Protein AF-A0A8S3AP13-F1 (afdb_monomer_lite)

Secondary structure (DSSP, 8-state):
--EEEEEEE---SSS---EEEEEEETTPPPPTT--S---TTTTTTS---------PPPP----S----THHHHHHHHHHHH-TTHHHHHHHHHHHHHHT-TTTS---EEEEETTEEEEEEEEHHHHHHHHHHHHT---HHHHHHHHHHHHHTTSEEESS-SS----SSS-EEEEPPGGGSTTT-SS--HHHHHHHHHHHHHT--GGGPPPHHHHHHHHHHHHHTGGGHHHHHHHHHHT-

Organism: NCBI:txid392030

InterPro domains:
  IPR000591 DEP domain [PF00610] (104-174)
  IPR000591 DEP domain [PS50186] (101-176)
  IPR000591 DEP domain [SM00049] (101-176)
  IPR036388 Winged helix-like DNA-binding domain superfamily [G3DSA:1.10.10.10] (75-181)
  IPR036390 Winged helix DNA-binding domain superfamily [SSF46785] (84-183)
  IPR040759 Regulator of G-protein signalling, DHEX domain [PF18148] (177-239)
  IPR047016 Regulator of G protein signaling 6/7/9/11 [PTHR45746] (80-238)
  IPR047017 Regulator of G-protein signalling 6/7/9/11, DHEX domain superfamily [G3DSA:1.10.1240.60] (182-239)

pLDDT: mean 70.78, std 27.45, range [23.52, 98.44]

Sequence (239 aa):
MAARVRASFTDDDSISDQLNIGMVRINAPPTASTITHNDPDEQATLNESVGTIGGNIPARNDFLTTNDNSGLIEGINREYEIPNLYTYRRIESLLERMQDENSGLPIKSVKSFMSKIPSVFTGGDLIQWVLKTLDVDDTAEALHLVNLMSSYGYILPIEDHVLTVKNDGTFYRFQTPYFWPSNHAEADNIDYAVYLCKRTMQNKTRLELADYEAENLARLQKLFARKWEFIYMQAEAQI

Foldseek 3Di:
DAKDWDWDWDPDVDPDTDTDIDIDDPDDDPDPPPPDDDDPPPPPPPPPDDDDDDDDDDDDPDDDDDPDCVVVVVVVVLCVVDVCLVVLVVLVVVVVQLPDPPLHFPFAWDDDPPDIRHGKGALQSQLVSQCVVVVNPDSVVSQVVQLVCQSQVQKAFPPDPRSHGDNDRTIIHGDDPCPHCNNDVDDDLLNLLLQLLLLVVVPDPVSDDDPVSVVSNVVSCVVCVVCVVVSNVSSVVVD

Radius of gyration: 22.0 Å; chains: 1; bounding box: 59×52×56 Å

Structure (mmCIF, N/CA/C/O backbone):
data_AF-A0A8S3AP13-F1
#
_entry.id   AF-A0A8S3AP13-F1
#
loop_
_atom_site.group_PDB
_atom_site.id
_atom_site.type_symbol
_atom_site.label_atom_id
_atom_site.label_alt_id
_atom_site.label_comp_id
_atom_site.label_asym_id
_atom_site.label_entity_id
_atom_site.label_seq_id
_atom_site.pdbx_PDB_ins_code
_atom_site.Cartn_x
_atom_site.Cartn_y
_atom_site.Cartn_z
_atom_site.occupancy
_atom_site.B_iso_or_equiv
_atom_site.auth_seq_id
_atom_site.auth_comp_id
_atom_site.auth_asym_id
_atom_site.auth_atom_id
_atom_site.pdbx_PDB_model_num
ATOM 1 N N . MET A 1 1 ? 2.444 -6.965 -8.005 1.00 33.19 1 MET A N 1
ATOM 2 C CA . MET A 1 1 ? 1.482 -7.481 -9.005 1.00 33.19 1 MET A CA 1
ATOM 3 C C . MET A 1 1 ? 0.420 -6.417 -9.200 1.00 33.19 1 MET A C 1
ATOM 5 O O . MET A 1 1 ? -0.199 -6.038 -8.218 1.00 33.19 1 MET A O 1
ATOM 9 N N . ALA A 1 2 ? 0.278 -5.867 -10.402 1.00 26.80 2 ALA A N 1
ATOM 10 C CA . ALA A 1 2 ? -0.760 -4.878 -10.661 1.00 26.80 2 ALA A CA 1
ATOM 11 C C . ALA A 1 2 ? -2.063 -5.620 -11.021 1.00 26.80 2 ALA A C 1
ATOM 13 O O . ALA A 1 2 ? -2.025 -6.697 -11.618 1.00 26.80 2 ALA A O 1
ATOM 14 N N . ALA A 1 3 ? -3.213 -5.085 -10.629 1.00 27.77 3 ALA A N 1
ATOM 15 C CA . ALA A 1 3 ? -4.524 -5.553 -11.060 1.00 27.77 3 ALA A CA 1
ATOM 16 C C . ALA A 1 3 ? -5.324 -4.343 -11.544 1.00 27.77 3 ALA A C 1
ATOM 18 O O . ALA A 1 3 ? -5.189 -3.258 -10.980 1.00 27.77 3 ALA A O 1
ATOM 19 N N . ARG A 1 4 ? -6.140 -4.513 -12.590 1.00 34.12 4 ARG A N 1
ATOM 20 C CA . ARG A 1 4 ? -7.060 -3.466 -13.049 1.00 34.12 4 ARG A CA 1
ATOM 21 C C . ARG A 1 4 ? -8.484 -3.895 -12.732 1.00 34.12 4 ARG A C 1
ATOM 23 O O . ARG A 1 4 ? -8.883 -5.021 -13.032 1.00 34.12 4 ARG A O 1
ATOM 30 N N . VAL A 1 5 ? -9.251 -2.984 -12.148 1.00 31.47 5 VAL A N 1
ATOM 31 C CA . VAL A 1 5 ? -10.687 -3.169 -11.939 1.00 31.47 5 VAL A CA 1
ATOM 32 C C . VAL A 1 5 ? -11.429 -2.745 -13.200 1.00 31.47 5 VAL A C 1
ATOM 34 O O . VAL A 1 5 ? -11.190 -1.657 -13.733 1.00 31.47 5 VAL A O 1
ATOM 37 N N . ARG A 1 6 ? -12.301 -3.626 -13.700 1.00 30.11 6 ARG A N 1
ATOM 38 C CA . ARG A 1 6 ? -13.220 -3.339 -14.803 1.00 30.11 6 ARG A CA 1
ATOM 39 C C . ARG A 1 6 ? -14.641 -3.401 -14.254 1.00 30.11 6 ARG A C 1
ATOM 41 O O . ARG A 1 6 ? -15.086 -4.461 -13.825 1.00 30.11 6 ARG A O 1
ATOM 48 N N . ALA A 1 7 ? -15.330 -2.268 -14.273 1.00 30.67 7 ALA A N 1
ATOM 49 C CA . ALA A 1 7 ? -16.771 -2.227 -14.076 1.00 30.67 7 ALA A CA 1
ATOM 50 C C . ALA A 1 7 ? -17.458 -2.495 -15.420 1.00 30.67 7 ALA A C 1
ATOM 52 O O . ALA A 1 7 ? -17.040 -1.958 -16.451 1.00 30.67 7 ALA A O 1
ATOM 53 N N . SER A 1 8 ? -18.482 -3.341 -15.419 1.00 32.91 8 SER A N 1
ATOM 54 C CA . SER A 1 8 ? -19.366 -3.538 -16.569 1.00 32.91 8 SER A CA 1
ATOM 55 C C . SER A 1 8 ? -20.814 -3.542 -16.110 1.00 32.91 8 SER A C 1
ATOM 57 O O . SER A 1 8 ? -21.129 -4.148 -15.086 1.00 32.91 8 SER A O 1
ATOM 59 N N . PHE A 1 9 ? -21.670 -2.902 -16.897 1.00 35.44 9 PHE A N 1
ATOM 60 C CA . PHE A 1 9 ? -23.116 -2.913 -16.727 1.00 35.44 9 PHE A CA 1
ATOM 61 C C . PHE A 1 9 ? -23.697 -3.976 -17.660 1.00 35.44 9 PHE A C 1
ATOM 63 O O . PHE A 1 9 ? -23.251 -4.105 -18.803 1.00 35.44 9 PHE A O 1
ATOM 70 N N . THR A 1 10 ? -24.626 -4.782 -17.158 1.00 37.53 10 THR A N 1
ATOM 71 C CA . THR A 1 10 ? -25.445 -5.664 -17.992 1.00 37.53 10 THR A CA 1
ATOM 72 C C . THR A 1 10 ? -26.767 -4.964 -18.232 1.00 37.53 10 THR A C 1
ATOM 74 O O . TH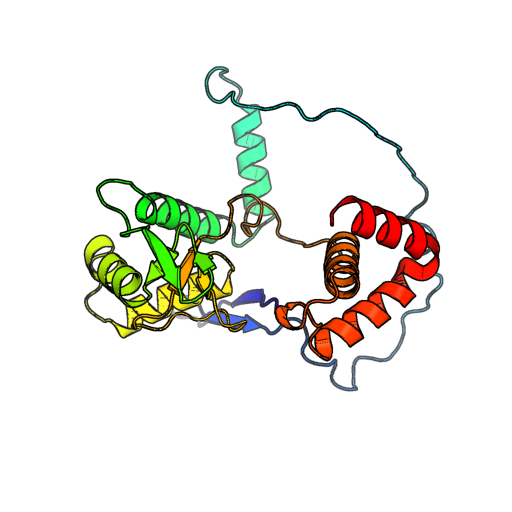R A 1 10 ? -27.515 -4.777 -17.275 1.00 37.53 10 THR A O 1
ATOM 77 N N . ASP A 1 11 ? -27.027 -4.592 -19.484 1.00 37.38 11 ASP A N 1
ATOM 78 C CA . ASP A 1 11 ? -28.336 -4.104 -19.913 1.00 37.38 11 ASP A CA 1
ATOM 79 C C . ASP A 1 11 ? -29.320 -5.277 -19.815 1.00 37.38 11 ASP A C 1
ATOM 81 O O . ASP A 1 11 ? -29.430 -6.095 -20.730 1.00 37.38 11 ASP A O 1
ATOM 85 N N . ASP A 1 12 ? -29.972 -5.416 -18.665 1.00 41.47 12 ASP A N 1
ATOM 86 C CA . ASP A 1 12 ? -31.191 -6.206 -18.552 1.00 41.47 12 ASP A CA 1
ATOM 87 C C . ASP A 1 12 ? -32.338 -5.197 -18.609 1.00 41.47 12 ASP A C 1
ATOM 89 O O . ASP A 1 12 ? -32.320 -4.208 -17.880 1.00 41.47 12 ASP A O 1
ATOM 93 N N . ASP A 1 13 ? -33.315 -5.412 -19.491 1.00 44.94 13 ASP A N 1
ATOM 94 C CA . ASP A 1 13 ? -34.413 -4.484 -19.842 1.00 44.94 13 ASP A CA 1
ATOM 95 C C . ASP A 1 13 ? -35.431 -4.255 -18.688 1.00 44.94 13 ASP A C 1
ATOM 97 O O . ASP A 1 13 ? -36.613 -3.962 -18.883 1.00 44.94 13 ASP A O 1
ATOM 101 N N . SER A 1 14 ? -34.986 -4.403 -17.442 1.00 38.25 14 SER A N 1
ATOM 102 C CA . SER A 1 14 ? -35.723 -4.148 -16.213 1.00 38.25 14 SER A CA 1
ATOM 103 C C . SER A 1 14 ? -34.953 -3.132 -15.369 1.00 38.25 14 SER A C 1
ATOM 105 O O . SER A 1 14 ? -33.734 -3.078 -15.420 1.00 38.25 14 SER A O 1
ATOM 107 N N . ILE A 1 15 ? -35.670 -2.293 -14.620 1.00 38.31 15 ILE A N 1
ATOM 108 C CA . ILE A 1 15 ? -35.209 -1.066 -13.938 1.00 38.31 15 ILE A CA 1
ATOM 109 C C . ILE A 1 15 ? -34.247 -1.364 -12.756 1.00 38.31 15 ILE A C 1
ATOM 111 O O . ILE A 1 15 ? -34.458 -0.945 -11.620 1.00 38.31 15 ILE A O 1
ATOM 115 N N . SER A 1 16 ? -33.182 -2.122 -12.991 1.00 33.34 16 SER A N 1
ATOM 116 C CA . SER A 1 16 ? -32.123 -2.409 -12.033 1.00 33.34 16 SER A CA 1
ATOM 117 C C . SER A 1 16 ? -30.810 -2.656 -12.773 1.00 33.34 16 SER A C 1
ATOM 119 O O . SER A 1 16 ? -30.468 -3.798 -13.077 1.00 33.34 16 SER A O 1
ATOM 121 N N . ASP A 1 17 ? -30.053 -1.586 -13.017 1.00 35.31 17 ASP A N 1
ATOM 122 C CA . ASP A 1 17 ? -28.655 -1.695 -13.432 1.00 35.31 17 ASP A CA 1
ATOM 123 C C . ASP A 1 17 ? -27.860 -2.348 -12.292 1.00 35.31 17 ASP A C 1
ATOM 125 O O . ASP A 1 17 ? -27.659 -1.757 -11.227 1.00 35.31 17 ASP A O 1
ATOM 129 N N . GLN A 1 18 ? -27.415 -3.590 -12.486 1.00 29.88 18 GLN A N 1
ATOM 130 C CA . GLN A 1 18 ? -26.506 -4.247 -11.548 1.00 29.88 18 GLN A CA 1
ATOM 131 C C . GLN A 1 18 ? -25.056 -3.901 -11.909 1.00 29.88 18 GLN A C 1
ATOM 133 O O . GLN A 1 18 ? -24.560 -4.248 -12.982 1.00 29.88 18 GLN A O 1
ATOM 138 N N . LEU A 1 19 ? -24.358 -3.215 -10.996 1.00 34.19 19 LEU A N 1
ATOM 139 C CA . LEU A 1 19 ? -22.927 -2.938 -11.114 1.00 34.19 19 LEU A CA 1
ATOM 140 C C . LEU A 1 19 ? -22.131 -4.224 -10.856 1.00 34.19 19 LEU A C 1
ATOM 142 O O . LEU A 1 19 ? -21.986 -4.649 -9.710 1.00 34.19 19 LEU A O 1
ATOM 146 N N . ASN A 1 20 ? -21.552 -4.801 -11.907 1.00 29.06 20 ASN A N 1
ATOM 147 C CA . ASN A 1 20 ? -20.623 -5.917 -11.772 1.00 29.06 20 ASN A CA 1
ATOM 148 C C . ASN A 1 20 ? -19.175 -5.411 -11.764 1.00 29.06 20 ASN A C 1
ATOM 150 O O . ASN A 1 20 ? -18.672 -4.872 -12.754 1.00 29.06 20 ASN A O 1
ATOM 154 N N . ILE A 1 21 ? -18.498 -5.602 -10.629 1.00 34.44 21 ILE A N 1
ATOM 155 C CA . ILE A 1 21 ? -17.082 -5.271 -10.439 1.00 34.44 21 ILE A CA 1
ATOM 156 C C . ILE A 1 21 ? -16.253 -6.533 -10.691 1.00 34.44 21 ILE A C 1
ATOM 158 O O . ILE A 1 21 ? -16.193 -7.437 -9.858 1.00 34.44 21 ILE A O 1
ATOM 162 N N . GLY A 1 22 ? -15.608 -6.596 -11.856 1.00 26.30 22 GLY A N 1
ATOM 163 C CA . GLY A 1 22 ? -14.718 -7.687 -12.238 1.00 26.30 22 GLY A CA 1
ATOM 164 C C . GLY A 1 22 ? -13.245 -7.345 -12.011 1.00 26.30 22 GLY A C 1
ATOM 165 O O . GLY A 1 22 ? -12.770 -6.260 -12.359 1.00 26.30 22 GLY A O 1
ATOM 166 N N . MET A 1 23 ? -12.489 -8.303 -11.476 1.00 31.16 23 MET A N 1
ATOM 167 C CA . MET A 1 23 ? -11.031 -8.227 -11.402 1.00 31.16 23 MET A CA 1
ATOM 168 C C . MET A 1 23 ? -10.393 -8.763 -12.683 1.00 31.16 23 MET A C 1
ATOM 170 O O . MET A 1 23 ? -10.548 -9.938 -13.014 1.00 31.16 23 MET A O 1
ATOM 174 N N . VAL A 1 24 ? -9.619 -7.926 -13.379 1.00 31.03 24 VAL A N 1
ATOM 175 C CA . VAL A 1 24 ? -8.812 -8.354 -14.527 1.00 31.03 24 VAL A CA 1
ATOM 176 C C . VAL A 1 24 ? -7.347 -8.401 -14.111 1.00 31.03 24 VAL A C 1
ATOM 178 O O . VAL A 1 24 ? -6.758 -7.398 -13.696 1.00 31.03 24 VAL A O 1
ATOM 181 N N . ARG A 1 25 ? -6.735 -9.583 -14.245 1.00 30.72 25 ARG A N 1
ATOM 182 C CA . ARG A 1 25 ? -5.280 -9.720 -14.141 1.00 30.72 25 ARG A CA 1
ATOM 183 C C . ARG A 1 25 ? -4.654 -9.002 -15.332 1.00 30.72 25 ARG A C 1
ATOM 185 O O . ARG A 1 25 ? -4.766 -9.465 -16.463 1.00 30.72 25 ARG A O 1
ATOM 192 N N . ILE A 1 26 ? -3.977 -7.891 -15.078 1.00 34.12 26 ILE A N 1
ATOM 193 C CA . ILE A 1 26 ? -2.994 -7.372 -16.026 1.00 34.12 26 ILE A CA 1
ATOM 194 C C . ILE A 1 26 ? -1.832 -8.365 -15.990 1.00 34.12 26 ILE A C 1
ATOM 196 O O . ILE A 1 26 ? -1.236 -8.576 -14.938 1.00 34.12 26 ILE A O 1
ATOM 200 N N . ASN A 1 27 ? -1.603 -9.036 -17.124 1.00 33.53 27 ASN A N 1
ATOM 201 C CA . ASN A 1 27 ? -0.637 -10.123 -17.361 1.00 33.53 27 ASN A CA 1
ATOM 202 C C . ASN A 1 27 ? -1.174 -11.563 -17.236 1.00 33.53 27 ASN A C 1
ATOM 204 O O . ASN A 1 27 ? -0.475 -12.450 -16.749 1.00 33.53 27 ASN A O 1
ATOM 208 N N . ALA A 1 28 ? -2.383 -11.847 -17.731 1.00 29.83 28 ALA A N 1
ATOM 209 C CA . ALA A 1 28 ? -2.610 -13.189 -18.276 1.00 29.83 28 ALA A CA 1
ATOM 210 C C . ALA A 1 28 ? -1.769 -13.344 -19.564 1.00 29.83 28 ALA A C 1
ATOM 212 O O . ALA A 1 28 ? -1.697 -12.384 -20.338 1.00 29.83 28 ALA A O 1
ATOM 213 N N . PRO A 1 29 ? -1.120 -14.500 -19.805 1.00 24.98 29 PRO A N 1
ATOM 214 C CA . PRO A 1 29 ? -0.390 -14.724 -21.048 1.00 24.98 29 PRO A CA 1
ATOM 215 C C . PRO A 1 29 ? -1.337 -14.521 -22.241 1.00 24.98 29 PRO A C 1
ATOM 217 O O . PRO A 1 29 ? -2.493 -14.955 -22.163 1.00 24.98 29 PRO A O 1
ATOM 220 N N . PRO A 1 30 ? -0.893 -13.880 -23.339 1.00 27.39 30 PRO A N 1
ATOM 221 C CA . PRO A 1 30 ? -1.685 -13.850 -24.557 1.00 27.39 30 PRO A CA 1
ATOM 222 C C . PRO A 1 30 ? -1.941 -15.299 -24.970 1.00 27.39 30 PRO A C 1
ATOM 224 O O . PRO A 1 30 ? -1.014 -16.077 -25.199 1.00 27.39 30 PRO A O 1
ATOM 227 N N . THR A 1 31 ? -3.212 -15.690 -25.008 1.00 31.59 31 THR A N 1
ATOM 228 C CA . THR A 1 31 ? -3.604 -16.963 -25.608 1.00 31.59 31 THR A CA 1
ATOM 229 C C . THR A 1 31 ? -3.223 -16.902 -27.087 1.00 31.59 31 THR A C 1
ATOM 231 O O . THR A 1 31 ? -3.265 -15.831 -27.692 1.00 31.59 31 THR A O 1
ATOM 234 N N . ALA A 1 32 ? -2.801 -18.036 -27.650 1.00 29.58 32 ALA A N 1
ATOM 235 C CA . ALA A 1 32 ? -2.051 -18.170 -28.907 1.00 29.58 32 ALA A CA 1
ATOM 236 C C . ALA A 1 32 ? -2.721 -17.633 -30.199 1.00 29.58 32 ALA A C 1
ATOM 238 O O . ALA A 1 32 ? -2.247 -17.911 -31.295 1.00 29.58 32 ALA A O 1
ATOM 239 N N . SER A 1 33 ? -3.801 -16.863 -30.104 1.00 29.53 33 SER A N 1
ATOM 240 C CA . SER A 1 33 ? -4.599 -16.357 -31.221 1.00 29.53 33 SER A CA 1
ATOM 241 C C . SER A 1 33 ? -4.386 -14.873 -31.563 1.00 29.53 33 SER A C 1
ATOM 243 O O . SER A 1 33 ? -4.978 -14.417 -32.533 1.00 29.53 33 SER A O 1
ATOM 245 N N . THR A 1 34 ? -3.546 -14.116 -30.843 1.00 27.22 34 THR A N 1
ATOM 246 C CA . THR A 1 34 ? -3.324 -12.673 -31.135 1.00 27.22 34 THR A CA 1
ATOM 247 C C . THR A 1 34 ? -1.999 -12.375 -31.856 1.00 27.22 34 THR A C 1
ATOM 249 O O . THR A 1 34 ? -1.654 -11.219 -32.077 1.00 27.22 34 THR A O 1
ATOM 252 N N . ILE A 1 35 ? -1.234 -13.393 -32.262 1.00 31.47 35 ILE A N 1
ATOM 253 C CA . ILE A 1 35 ? 0.008 -13.191 -33.024 1.00 31.47 35 ILE A CA 1
ATOM 254 C C . ILE A 1 35 ? -0.304 -13.246 -34.520 1.00 31.47 35 ILE A C 1
ATOM 256 O O . ILE A 1 35 ? -0.068 -14.267 -35.150 1.00 31.47 35 ILE A O 1
ATOM 260 N N . THR A 1 36 ? -0.783 -12.146 -35.098 1.00 28.33 36 THR A N 1
ATOM 261 C CA . THR A 1 36 ? -0.467 -11.811 -36.496 1.00 28.33 36 THR A CA 1
ATOM 262 C C . THR A 1 36 ? -0.505 -10.299 -36.690 1.00 28.33 36 THR A C 1
ATOM 264 O O . THR A 1 36 ? -1.539 -9.680 -36.461 1.00 28.33 36 THR A O 1
ATOM 267 N N . HIS A 1 37 ? 0.621 -9.776 -37.180 1.00 35.09 37 HIS A N 1
ATOM 268 C CA . HIS A 1 37 ? 0.901 -8.410 -37.628 1.00 35.09 37 HIS A CA 1
ATOM 269 C C . HIS A 1 37 ? 0.984 -7.317 -36.563 1.00 35.09 37 HIS A C 1
ATOM 271 O O . HIS A 1 37 ? -0.024 -6.788 -36.127 1.00 35.09 37 HIS A O 1
ATOM 277 N N . ASN A 1 38 ? 2.222 -6.935 -36.236 1.00 30.45 38 ASN A N 1
ATOM 278 C CA . ASN A 1 38 ? 2.628 -5.537 -36.091 1.00 30.45 38 ASN A CA 1
ATOM 279 C C . ASN A 1 38 ? 4.128 -5.456 -36.419 1.00 30.45 38 ASN A C 1
ATOM 281 O O . ASN A 1 38 ? 4.945 -6.088 -35.747 1.00 30.45 38 ASN A O 1
ATOM 285 N N . ASP A 1 39 ? 4.451 -4.758 -37.508 1.00 29.39 39 ASP A N 1
ATOM 286 C CA . ASP A 1 39 ? 5.812 -4.552 -38.012 1.00 29.39 39 ASP A CA 1
ATOM 287 C C . ASP A 1 39 ? 6.586 -3.582 -37.088 1.00 29.39 39 ASP A C 1
ATOM 289 O O . ASP A 1 39 ? 6.011 -2.592 -36.629 1.00 29.39 39 ASP A O 1
ATOM 293 N N . PRO A 1 40 ? 7.877 -3.822 -36.790 1.00 32.31 40 PRO A N 1
ATOM 294 C CA . PRO A 1 40 ? 8.636 -3.039 -35.812 1.00 32.31 40 PRO A CA 1
ATOM 295 C C . PRO A 1 40 ? 9.066 -1.631 -36.267 1.00 32.31 40 PRO A C 1
ATOM 297 O O . PRO A 1 40 ? 9.587 -0.875 -35.446 1.00 32.31 40 PRO A O 1
ATOM 300 N N . ASP A 1 41 ? 8.848 -1.254 -37.528 1.00 30.52 41 ASP A N 1
ATOM 301 C CA . ASP A 1 41 ? 9.377 -0.002 -38.091 1.00 30.52 41 ASP A CA 1
ATOM 302 C C . ASP A 1 41 ? 8.430 1.210 -37.959 1.00 30.52 41 ASP A C 1
ATOM 304 O O . ASP A 1 41 ? 8.850 2.349 -38.165 1.00 30.52 41 ASP A O 1
ATOM 308 N N . GLU A 1 42 ? 7.173 1.018 -37.542 1.00 30.52 42 GLU A N 1
ATOM 309 C CA . GLU A 1 42 ? 6.163 2.095 -37.539 1.00 30.52 42 GLU A CA 1
ATOM 310 C C . GLU A 1 42 ? 6.146 2.956 -36.252 1.00 30.52 42 GLU A C 1
ATOM 312 O O . GLU A 1 42 ? 5.521 4.010 -36.207 1.00 30.52 42 GLU A O 1
ATOM 317 N N . GLN A 1 43 ? 6.879 2.565 -35.201 1.00 30.88 43 GLN A N 1
ATOM 318 C CA . GLN A 1 43 ? 6.947 3.302 -33.919 1.00 30.88 43 GLN A CA 1
ATOM 319 C C . GLN A 1 43 ? 8.184 4.214 -33.795 1.00 30.88 43 GLN A C 1
ATOM 321 O O . GLN A 1 43 ? 8.370 4.897 -32.786 1.00 30.88 43 GLN A O 1
ATOM 326 N N . ALA A 1 44 ? 9.051 4.241 -34.813 1.00 28.84 44 ALA A N 1
ATOM 327 C CA . ALA A 1 44 ? 10.293 5.015 -34.789 1.00 28.84 44 ALA A CA 1
ATOM 328 C C . ALA A 1 44 ? 10.111 6.513 -35.113 1.00 28.84 44 ALA A C 1
ATOM 330 O O . ALA A 1 44 ? 11.036 7.291 -34.888 1.00 28.84 44 ALA A O 1
ATOM 331 N N . THR A 1 45 ? 8.945 6.944 -35.603 1.00 27.84 45 THR A N 1
ATOM 332 C CA . THR A 1 45 ? 8.738 8.302 -36.148 1.00 27.84 45 THR A CA 1
ATOM 333 C C . THR A 1 45 ? 8.023 9.286 -35.215 1.00 27.84 45 THR A C 1
ATOM 335 O O . THR A 1 45 ? 7.881 10.449 -35.578 1.00 27.84 45 THR A O 1
ATOM 338 N N . LEU A 1 46 ? 7.619 8.886 -34.001 1.00 28.33 46 LEU A N 1
ATOM 339 C CA . LEU A 1 46 ? 6.888 9.769 -33.068 1.00 28.33 46 LEU A CA 1
ATOM 340 C C . LEU A 1 46 ? 7.709 10.301 -31.878 1.00 28.33 46 LEU A C 1
ATOM 342 O O . LEU A 1 46 ? 7.177 11.056 -31.072 1.00 28.33 46 LEU A O 1
ATOM 346 N N . ASN A 1 47 ? 9.004 9.976 -31.775 1.00 29.58 47 ASN A N 1
ATOM 347 C CA . ASN A 1 47 ? 9.819 10.304 -30.592 1.00 29.58 47 ASN A CA 1
ATOM 348 C C . ASN A 1 47 ? 10.976 11.291 -30.851 1.00 29.58 47 ASN A C 1
ATOM 350 O O . ASN A 1 47 ? 11.908 11.374 -30.048 1.00 29.58 47 ASN A O 1
ATOM 354 N N . GLU A 1 48 ? 10.929 12.068 -31.936 1.00 28.11 48 GLU A N 1
ATOM 355 C CA . GLU A 1 48 ? 11.842 13.199 -32.148 1.00 28.11 48 GLU A CA 1
ATOM 356 C C . GLU A 1 48 ? 11.272 14.500 -31.562 1.00 28.11 48 GLU A C 1
ATOM 358 O O . GLU A 1 48 ? 10.840 15.398 -32.274 1.00 28.11 48 GLU A O 1
ATOM 363 N N . SER A 1 49 ? 11.320 14.633 -30.237 1.00 24.97 49 SER A N 1
ATOM 364 C CA . SER A 1 49 ? 11.466 15.948 -29.597 1.00 24.97 49 SER A CA 1
ATOM 365 C C . SER A 1 49 ? 12.010 15.774 -28.180 1.00 24.97 49 SER A C 1
ATOM 367 O O . SER A 1 49 ? 11.273 15.560 -27.219 1.00 24.97 49 SER A O 1
ATOM 369 N N . VAL A 1 50 ? 13.335 15.830 -28.064 1.00 29.27 50 VAL A N 1
ATOM 370 C CA . VAL A 1 50 ? 14.063 15.859 -26.792 1.00 29.27 50 VAL A CA 1
ATOM 371 C C . VAL A 1 50 ? 13.935 17.253 -26.176 1.00 29.27 50 VAL A C 1
ATOM 373 O O . VAL A 1 50 ? 14.342 18.237 -26.790 1.00 29.27 50 VAL A O 1
ATOM 376 N N . GLY A 1 51 ? 13.429 17.330 -24.945 1.00 23.77 51 GLY A N 1
ATOM 377 C CA . GLY A 1 51 ? 13.534 18.504 -24.080 1.00 23.77 51 GLY A CA 1
ATOM 378 C C . GLY A 1 51 ? 14.308 18.158 -22.809 1.00 23.77 51 GLY A C 1
ATOM 379 O O . GLY A 1 51 ? 13.837 17.385 -21.981 1.00 23.77 51 GLY A O 1
ATOM 380 N N . THR A 1 52 ? 15.503 18.725 -22.658 1.00 32.94 52 THR A N 1
ATOM 381 C CA . THR A 1 52 ? 16.294 18.703 -21.420 1.00 32.94 52 THR A CA 1
ATOM 382 C C . THR A 1 52 ? 15.707 19.704 -20.427 1.00 32.94 52 THR A C 1
ATOM 384 O O . THR A 1 52 ? 15.677 20.890 -20.743 1.00 32.94 52 THR A O 1
ATOM 387 N N . ILE A 1 53 ? 15.323 19.282 -19.216 1.00 25.17 53 ILE A N 1
ATOM 388 C CA . ILE A 1 53 ? 15.121 20.202 -18.082 1.00 25.17 53 ILE A CA 1
ATOM 389 C C . ILE A 1 53 ? 15.756 19.611 -16.819 1.00 25.17 53 ILE A C 1
ATOM 391 O O . ILE A 1 53 ? 15.240 18.675 -16.218 1.00 25.17 53 ILE A O 1
ATOM 395 N N . GLY A 1 54 ? 16.883 20.198 -16.411 1.00 29.88 54 GLY A N 1
ATOM 396 C CA . GLY A 1 54 ? 17.268 20.261 -15.005 1.00 29.88 54 GLY A CA 1
ATOM 397 C C . GLY A 1 54 ? 16.558 21.446 -14.344 1.00 29.88 54 GLY A C 1
ATOM 398 O O . GLY A 1 54 ? 16.422 22.499 -14.966 1.00 29.88 54 GLY A O 1
ATOM 399 N N . GLY A 1 55 ? 16.106 21.297 -13.098 1.00 23.52 55 GLY A N 1
ATOM 400 C CA . GLY A 1 55 ? 15.500 22.399 -12.349 1.00 23.52 55 GLY A CA 1
ATOM 401 C C . GLY A 1 55 ? 15.010 22.006 -10.955 1.00 23.52 55 GLY A C 1
ATOM 402 O O . GLY A 1 55 ? 14.390 20.966 -10.781 1.00 23.52 55 GLY A O 1
ATOM 403 N N . ASN A 1 56 ? 15.327 22.858 -9.976 1.00 26.69 56 ASN A N 1
ATOM 404 C CA . ASN A 1 56 ? 15.069 22.731 -8.540 1.00 26.69 56 ASN A CA 1
ATOM 405 C C . ASN A 1 56 ? 13.614 22.423 -8.149 1.00 26.69 56 ASN A C 1
ATOM 407 O O . ASN A 1 56 ? 12.667 22.956 -8.719 1.00 26.69 56 ASN A O 1
ATOM 411 N N . ILE A 1 57 ? 13.488 21.661 -7.061 1.00 30.23 57 ILE A N 1
ATOM 412 C CA . ILE A 1 57 ? 12.257 21.367 -6.319 1.00 30.23 57 ILE A CA 1
ATOM 413 C C . ILE A 1 57 ? 11.729 22.653 -5.654 1.00 30.23 57 ILE A C 1
ATOM 415 O O . ILE A 1 57 ? 12.434 23.211 -4.808 1.00 30.23 57 ILE A O 1
ATOM 419 N N . PRO A 1 58 ? 10.490 23.105 -5.924 1.00 26.66 58 PRO A N 1
ATOM 420 C CA . PRO A 1 58 ? 9.796 24.012 -5.029 1.00 26.66 58 PRO A CA 1
ATOM 421 C C . PRO A 1 58 ? 8.981 23.198 -4.017 1.00 26.66 58 PRO A C 1
ATOM 423 O O . PRO A 1 58 ? 8.104 22.415 -4.381 1.00 26.66 58 PRO A O 1
ATOM 426 N N . ALA A 1 59 ? 9.251 23.405 -2.728 1.00 39.69 59 ALA A N 1
ATOM 427 C CA . ALA A 1 59 ? 8.308 23.049 -1.676 1.00 39.69 59 ALA A CA 1
ATOM 428 C C . ALA A 1 59 ? 7.040 23.890 -1.878 1.00 39.69 59 ALA A C 1
ATOM 430 O O . ALA A 1 59 ? 7.135 25.114 -1.959 1.00 39.69 59 ALA A O 1
ATOM 431 N N . ARG A 1 60 ? 5.865 23.261 -1.974 1.00 35.84 60 ARG A N 1
ATOM 432 C CA . ARG A 1 60 ? 4.603 23.994 -2.119 1.00 35.84 60 ARG A CA 1
ATOM 433 C C . ARG A 1 60 ? 3.600 23.570 -1.052 1.00 35.84 60 ARG A C 1
ATOM 435 O O . ARG A 1 60 ? 2.708 22.767 -1.292 1.00 35.84 60 ARG A O 1
ATOM 442 N N . ASN A 1 61 ? 3.776 24.161 0.128 1.00 39.62 61 ASN A N 1
ATOM 443 C CA . ASN A 1 61 ? 2.641 24.645 0.907 1.00 39.62 61 ASN A CA 1
ATOM 444 C C . ASN A 1 61 ? 2.161 25.905 0.190 1.00 39.62 61 ASN A C 1
ATOM 446 O O . ASN A 1 61 ? 2.933 26.847 0.138 1.00 39.62 61 ASN A O 1
ATOM 450 N N . ASP A 1 62 ? 0.964 25.891 -0.391 1.00 30.31 62 ASP A N 1
ATOM 451 C CA . ASP A 1 62 ? 0.157 27.089 -0.663 1.00 30.31 62 ASP A CA 1
ATOM 452 C C . ASP A 1 62 ? -1.217 26.614 -1.141 1.00 30.31 62 ASP A C 1
ATOM 454 O O . ASP A 1 62 ? -1.482 26.482 -2.337 1.00 30.31 62 ASP A O 1
ATOM 458 N N . PHE A 1 63 ? -2.089 26.306 -0.184 1.00 34.59 63 PHE A N 1
ATOM 459 C CA . PHE A 1 63 ? -3.521 26.255 -0.437 1.00 34.59 63 PHE A CA 1
ATOM 460 C C . PHE A 1 63 ? -4.169 27.392 0.349 1.00 34.59 63 PHE A C 1
ATOM 462 O O . PHE A 1 63 ? -3.866 27.582 1.526 1.00 34.59 63 PHE A O 1
ATOM 469 N N . LEU A 1 64 ? -5.088 28.081 -0.331 1.00 35.31 64 LEU A N 1
ATOM 470 C CA . LEU A 1 64 ? -5.889 29.241 0.078 1.00 35.31 64 LEU A CA 1
ATOM 471 C C . LEU A 1 64 ? -5.240 30.610 -0.193 1.00 35.31 64 LEU A C 1
ATOM 473 O O . LEU A 1 64 ? -4.563 31.193 0.644 1.00 35.31 64 LEU A O 1
ATOM 477 N N . THR A 1 65 ? -5.522 31.168 -1.374 1.00 33.62 65 THR A N 1
ATOM 478 C CA . THR A 1 65 ? -6.405 32.347 -1.543 1.00 33.62 65 THR A CA 1
ATOM 479 C C . THR A 1 65 ? -6.250 32.941 -2.947 1.00 33.62 65 THR A C 1
ATOM 481 O O . THR A 1 65 ? -5.514 33.895 -3.141 1.00 33.62 65 THR A O 1
ATOM 484 N N . THR A 1 66 ? -6.981 32.435 -3.941 1.00 27.78 66 THR A N 1
ATOM 485 C CA . THR A 1 66 ? -7.377 33.237 -5.114 1.00 27.78 66 THR A CA 1
ATOM 486 C C . THR A 1 66 ? -8.673 32.675 -5.698 1.00 27.78 66 THR A C 1
ATOM 488 O O . THR A 1 66 ? -8.849 31.464 -5.811 1.00 27.78 66 THR A O 1
ATOM 491 N N . ASN A 1 67 ? -9.615 33.570 -6.005 1.00 38.69 67 ASN A N 1
ATOM 492 C CA . ASN A 1 67 ? -10.895 33.283 -6.659 1.00 38.69 67 ASN A CA 1
ATOM 493 C C . ASN A 1 67 ? -10.664 32.980 -8.152 1.00 38.69 67 ASN A C 1
ATOM 495 O O . ASN A 1 67 ? -11.035 33.772 -9.015 1.00 38.69 67 ASN A O 1
ATOM 499 N N . ASP A 1 68 ? -10.029 31.850 -8.452 1.00 39.28 68 ASP A N 1
ATOM 500 C CA . ASP A 1 68 ? -9.735 31.439 -9.823 1.00 39.28 68 ASP A CA 1
ATOM 501 C C . ASP A 1 68 ? -10.637 30.268 -10.241 1.00 39.28 68 ASP A C 1
ATOM 503 O O . ASP A 1 68 ? -10.437 29.110 -9.875 1.00 39.28 68 ASP A O 1
ATOM 507 N N . ASN A 1 69 ? -11.645 30.580 -11.064 1.00 40.25 69 ASN A N 1
ATOM 508 C CA . ASN A 1 69 ? -12.547 29.601 -11.689 1.00 40.25 69 ASN A CA 1
ATOM 509 C C . ASN A 1 69 ? -11.819 28.615 -12.632 1.00 40.25 69 ASN A C 1
ATOM 511 O O . ASN A 1 69 ? -12.424 27.649 -13.090 1.00 40.25 69 ASN A O 1
ATOM 515 N N . SER A 1 70 ? -10.532 28.826 -12.922 1.00 37.81 70 SER A N 1
ATOM 516 C CA . SER A 1 70 ? -9.684 27.926 -13.714 1.00 37.81 70 SER A CA 1
ATOM 517 C C . SER A 1 70 ? -9.401 26.597 -13.004 1.00 37.81 70 SER A C 1
ATOM 519 O O . SER A 1 70 ? -9.420 25.554 -13.655 1.00 37.81 70 SER A O 1
ATOM 521 N N . GLY A 1 71 ? -9.243 26.599 -11.673 1.00 38.62 71 GLY A N 1
ATOM 522 C CA . GLY A 1 71 ? -9.023 25.373 -10.893 1.00 38.62 71 GLY A CA 1
ATOM 523 C C . GLY A 1 71 ? -10.242 24.443 -10.860 1.00 38.62 71 GLY A C 1
ATOM 524 O O . GLY A 1 71 ? -10.097 23.225 -10.777 1.00 38.62 71 GLY A O 1
ATOM 525 N N . LEU A 1 72 ? -11.449 25.005 -10.994 1.00 42.12 72 LEU A N 1
ATOM 526 C CA . LEU A 1 72 ? -12.688 24.233 -11.120 1.00 42.12 72 LEU A CA 1
ATOM 527 C C . LEU A 1 72 ? -12.781 23.546 -12.489 1.00 42.12 72 LEU A C 1
ATOM 529 O O . LEU A 1 72 ? -13.156 22.381 -12.558 1.00 42.12 72 LEU A O 1
ATOM 533 N N . ILE A 1 73 ? -12.394 24.231 -13.570 1.00 41.56 73 ILE A N 1
ATOM 534 C CA . ILE A 1 73 ? -12.426 23.674 -14.934 1.00 41.56 73 ILE A CA 1
ATOM 535 C C . ILE A 1 73 ? -11.364 22.572 -15.107 1.00 41.56 73 ILE A C 1
ATOM 537 O O . ILE A 1 73 ? -11.630 21.550 -15.738 1.00 41.56 73 ILE A O 1
ATOM 541 N N . GLU A 1 74 ? -10.188 22.728 -14.497 1.00 48.69 74 GLU A N 1
ATOM 542 C CA . GLU A 1 74 ? -9.129 21.709 -14.496 1.00 48.69 74 GLU A CA 1
ATOM 543 C C . GLU A 1 74 ? -9.480 20.492 -13.612 1.00 48.69 74 GLU A C 1
ATOM 545 O O . GLU A 1 74 ? -9.127 19.355 -13.933 1.00 48.69 74 GLU A O 1
ATOM 550 N N . GLY A 1 75 ? -10.235 20.713 -12.529 1.00 47.38 75 GLY A N 1
ATOM 551 C CA . GLY A 1 75 ? -10.819 19.650 -11.707 1.00 47.38 75 GLY A CA 1
ATOM 552 C C . GLY A 1 75 ? -11.881 18.835 -12.449 1.00 47.38 75 GLY A C 1
ATOM 553 O O . GLY A 1 75 ? -11.831 17.608 -12.410 1.00 47.38 75 GLY A O 1
ATOM 554 N N . ILE A 1 76 ? -12.780 19.508 -13.178 1.00 49.72 76 ILE A N 1
ATOM 555 C CA . ILE A 1 76 ? -13.841 18.865 -13.970 1.00 49.72 76 ILE A CA 1
ATOM 556 C C . ILE A 1 76 ? -13.244 18.039 -15.121 1.00 49.72 76 ILE A C 1
ATOM 558 O O . ILE A 1 76 ? -13.671 16.912 -15.334 1.00 49.72 76 ILE A O 1
ATOM 562 N N . ASN A 1 77 ? -12.224 18.536 -15.834 1.00 48.09 77 ASN A N 1
ATOM 563 C CA . ASN A 1 77 ? -11.615 17.787 -16.947 1.00 48.09 77 ASN A CA 1
ATOM 564 C C . ASN A 1 77 ? -10.878 16.512 -16.497 1.00 48.09 77 ASN A C 1
ATOM 566 O O . ASN A 1 77 ? -10.993 15.485 -17.164 1.00 48.09 77 ASN A O 1
ATOM 570 N N . ARG A 1 78 ? -10.192 16.521 -15.342 1.00 52.16 78 ARG A N 1
ATOM 571 C CA . ARG A 1 78 ? -9.560 15.298 -14.802 1.00 52.16 78 ARG A CA 1
ATOM 572 C C . ARG A 1 78 ? -10.565 14.233 -14.365 1.00 52.16 78 ARG A C 1
ATOM 574 O O . ARG A 1 78 ? -10.245 13.046 -14.391 1.00 52.16 78 ARG A O 1
ATOM 581 N N . GLU A 1 79 ? -11.769 14.643 -13.978 1.00 50.22 79 GLU A N 1
ATOM 582 C CA . GLU A 1 79 ? -12.852 13.740 -13.577 1.00 50.22 79 GLU A CA 1
ATOM 583 C C . GLU A 1 79 ? -13.380 12.899 -14.755 1.00 50.22 79 GLU A C 1
ATOM 585 O O . GLU A 1 79 ? -13.809 11.765 -14.547 1.00 50.22 79 GLU A O 1
ATOM 590 N N . TYR A 1 80 ? -13.252 13.393 -15.996 1.00 51.66 80 TYR A N 1
ATOM 591 C CA . TYR A 1 80 ? -13.605 12.653 -17.217 1.00 51.66 80 TYR A CA 1
ATOM 592 C C . TYR A 1 80 ? -12.478 11.754 -17.759 1.00 51.66 80 TYR A C 1
ATOM 594 O O . TYR A 1 80 ? -12.760 10.813 -18.501 1.00 51.66 80 TYR A O 1
ATOM 602 N N . GLU A 1 81 ? -11.216 11.994 -17.389 1.00 59.91 81 GLU A N 1
ATOM 603 C CA . GLU A 1 81 ? -10.063 11.224 -17.890 1.00 59.91 81 GLU A CA 1
ATOM 604 C C . GLU A 1 81 ? -9.770 9.952 -17.078 1.00 59.91 81 GLU A C 1
ATOM 606 O O . GLU A 1 81 ? -9.211 8.990 -17.609 1.00 59.91 81 GLU A O 1
ATOM 611 N N . ILE A 1 82 ? -10.177 9.901 -15.803 1.00 69.31 82 ILE A N 1
ATOM 612 C CA . ILE A 1 82 ? -9.952 8.746 -14.922 1.00 69.31 82 ILE A CA 1
ATOM 613 C C . ILE A 1 82 ? -11.312 8.210 -14.445 1.00 69.31 82 ILE A C 1
ATOM 615 O O . ILE A 1 82 ? -11.826 8.676 -13.428 1.00 69.31 82 ILE A O 1
ATOM 619 N N . PRO A 1 83 ? -11.879 7.176 -15.103 1.00 72.25 83 PRO A N 1
ATOM 620 C CA . PRO A 1 83 ? -13.231 6.671 -14.817 1.00 72.25 83 PRO A CA 1
ATOM 621 C C . PRO A 1 83 ? -13.492 6.263 -13.356 1.00 72.25 83 PRO A C 1
ATOM 623 O O . PRO A 1 83 ? -14.635 6.210 -12.920 1.00 72.25 83 PRO A O 1
ATOM 626 N N . ASN A 1 84 ? -12.432 5.979 -12.589 1.00 82.69 84 ASN A N 1
ATOM 627 C CA . ASN A 1 84 ? -12.502 5.533 -11.195 1.00 82.69 84 ASN A CA 1
ATOM 628 C C . ASN A 1 84 ? -12.119 6.622 -10.174 1.00 82.69 84 ASN A C 1
ATOM 630 O O . ASN A 1 84 ? -11.986 6.315 -8.986 1.00 82.69 84 ASN A O 1
ATOM 634 N N . LEU A 1 85 ? -11.923 7.877 -10.599 1.00 85.25 85 LEU A N 1
ATOM 635 C CA . LEU A 1 85 ? -11.394 8.938 -9.732 1.00 85.25 85 LEU A CA 1
ATOM 636 C C . LEU A 1 85 ? -12.265 9.175 -8.499 1.00 85.25 85 LEU A C 1
ATOM 638 O O . LEU A 1 85 ? -11.738 9.294 -7.394 1.00 85.25 85 LEU A O 1
ATOM 642 N N . TYR A 1 86 ? -13.587 9.182 -8.670 1.00 86.00 86 TYR A N 1
ATOM 643 C CA . TYR A 1 86 ? -14.527 9.334 -7.561 1.00 86.00 86 TYR A CA 1
ATOM 644 C C . TYR A 1 86 ? -14.308 8.269 -6.476 1.00 86.00 86 TYR A C 1
ATOM 646 O O . TYR A 1 86 ? -14.197 8.587 -5.290 1.00 86.00 86 TYR A O 1
ATOM 654 N N . THR A 1 87 ? -14.186 7.004 -6.885 1.00 88.56 87 THR A N 1
ATOM 655 C CA . THR A 1 87 ? -13.937 5.881 -5.975 1.00 88.56 87 THR A CA 1
ATOM 656 C C . THR A 1 87 ? -12.594 6.036 -5.266 1.00 88.56 87 THR A C 1
ATOM 658 O O . THR A 1 87 ? -12.531 5.853 -4.051 1.00 88.56 87 THR A O 1
ATOM 661 N N . TYR A 1 88 ? -11.537 6.436 -5.980 1.00 90.56 88 TYR A N 1
ATOM 662 C CA . TYR A 1 88 ? -10.233 6.701 -5.365 1.00 90.56 88 TYR A CA 1
ATOM 663 C C . TYR A 1 88 ? -10.322 7.797 -4.306 1.00 90.56 88 TYR A C 1
ATOM 665 O O . TYR A 1 88 ? -9.907 7.576 -3.172 1.00 90.56 88 TYR A O 1
ATOM 673 N N . ARG A 1 89 ? -10.961 8.931 -4.612 1.00 90.56 89 ARG A N 1
ATOM 674 C CA . ARG A 1 89 ? -11.141 10.024 -3.644 1.00 90.56 89 ARG A CA 1
ATOM 675 C C . ARG A 1 89 ? -11.910 9.585 -2.403 1.00 90.56 89 ARG A C 1
ATOM 677 O O . ARG A 1 89 ? -11.539 9.959 -1.295 1.00 90.56 89 ARG A O 1
ATOM 684 N N . ARG A 1 90 ? -12.940 8.749 -2.560 1.00 92.19 90 ARG A N 1
ATOM 685 C CA . ARG A 1 90 ? -13.682 8.189 -1.421 1.00 92.19 90 ARG A CA 1
ATOM 686 C C . ARG A 1 90 ? -12.812 7.306 -0.530 1.00 92.19 90 ARG A C 1
ATOM 688 O O . ARG A 1 90 ? -12.885 7.440 0.691 1.00 92.19 90 ARG A O 1
ATOM 695 N N . ILE A 1 91 ? -11.995 6.437 -1.123 1.00 94.56 91 ILE A N 1
ATOM 696 C CA . ILE A 1 91 ? -11.054 5.592 -0.375 1.00 94.56 91 ILE A CA 1
ATOM 697 C C . ILE A 1 91 ? -10.010 6.463 0.335 1.00 94.56 91 ILE A C 1
ATOM 699 O O . ILE A 1 91 ? -9.728 6.252 1.510 1.00 94.56 91 ILE A O 1
ATOM 703 N N . GLU A 1 92 ? -9.481 7.477 -0.341 1.00 94.94 92 GLU A N 1
ATOM 704 C CA . GLU A 1 92 ? -8.460 8.383 0.191 1.00 94.94 92 GLU A CA 1
ATOM 705 C C . GLU A 1 92 ? -8.965 9.198 1.385 1.00 94.94 92 GLU A C 1
ATOM 707 O O . GLU A 1 92 ? -8.312 9.220 2.427 1.00 94.94 92 GLU A O 1
ATOM 712 N N . SER A 1 93 ? -10.177 9.755 1.309 1.00 94.94 93 SER A N 1
ATOM 713 C CA . SER A 1 93 ? -10.807 10.413 2.463 1.00 94.94 93 SER A CA 1
ATOM 714 C C . SER A 1 93 ? -11.045 9.453 3.635 1.00 94.94 93 SER A C 1
ATOM 716 O O . SER A 1 93 ? -11.001 9.858 4.798 1.00 94.94 93 SER A O 1
ATOM 718 N N . LEU A 1 94 ? -11.301 8.168 3.365 1.00 95.88 94 LEU A N 1
ATOM 719 C CA . LEU A 1 94 ? -11.411 7.166 4.423 1.00 95.88 94 LEU A CA 1
ATOM 720 C C . LEU A 1 94 ? -10.048 6.890 5.077 1.00 95.88 94 LEU A C 1
ATOM 722 O O . LEU A 1 94 ? -9.978 6.796 6.301 1.00 95.88 94 LEU A O 1
ATOM 726 N N . LEU A 1 95 ? -8.969 6.812 4.292 1.00 96.38 95 LEU A N 1
ATOM 727 C CA . LEU A 1 95 ? -7.600 6.640 4.797 1.00 96.38 95 LEU A CA 1
ATOM 728 C C . LEU A 1 95 ? -7.147 7.811 5.670 1.00 96.38 95 LEU A C 1
ATOM 730 O O . LEU A 1 95 ? -6.428 7.599 6.644 1.00 96.38 95 LEU A O 1
ATOM 734 N N . GLU A 1 96 ? -7.554 9.035 5.341 1.00 95.38 96 GLU A N 1
ATOM 735 C CA . GLU A 1 96 ? -7.302 10.209 6.183 1.00 95.38 96 GLU A CA 1
ATOM 736 C C . GLU A 1 96 ? -7.973 10.052 7.552 1.00 95.38 96 GLU A C 1
ATOM 738 O O . GLU A 1 96 ? -7.320 10.216 8.580 1.00 95.38 96 GLU A O 1
ATOM 743 N N . ARG A 1 97 ? -9.241 9.618 7.585 1.00 97.00 97 ARG A N 1
ATOM 744 C CA . ARG A 1 97 ? -9.951 9.327 8.843 1.00 97.00 97 ARG A CA 1
ATOM 745 C C . ARG A 1 97 ? -9.313 8.186 9.633 1.00 97.00 97 ARG A C 1
ATOM 747 O O . ARG A 1 97 ? -9.259 8.251 10.856 1.00 97.00 97 ARG A O 1
ATOM 754 N N . MET A 1 98 ? -8.819 7.149 8.956 1.00 97.50 98 MET A N 1
ATOM 755 C CA . MET A 1 98 ? -8.100 6.049 9.608 1.00 97.50 98 MET A CA 1
ATOM 756 C C . MET A 1 98 ? -6.776 6.500 10.241 1.00 97.50 98 MET A C 1
ATOM 758 O O . MET A 1 98 ? -6.279 5.829 11.141 1.00 97.50 98 MET A O 1
ATOM 762 N N . GLN A 1 99 ? -6.197 7.607 9.776 1.00 95.44 99 GLN A N 1
ATOM 763 C CA . GLN A 1 99 ? -4.938 8.163 10.278 1.00 95.44 99 GLN A CA 1
ATOM 764 C C . GLN A 1 99 ? -5.135 9.302 11.286 1.00 95.44 99 GLN A C 1
ATOM 766 O O . GLN A 1 99 ? -4.146 9.854 11.764 1.00 95.44 99 GLN A O 1
ATOM 771 N N . ASP A 1 100 ? -6.381 9.646 11.624 1.00 95.88 100 ASP A N 1
ATOM 772 C CA . ASP A 1 100 ? -6.676 10.658 12.636 1.00 95.88 100 ASP A CA 1
ATOM 773 C C . ASP A 1 100 ? -6.102 10.262 14.008 1.00 95.88 100 ASP A C 1
ATOM 775 O O . ASP A 1 100 ? -6.257 9.126 14.457 1.00 95.88 100 ASP A O 1
ATOM 779 N N . GLU A 1 101 ? -5.463 11.207 14.702 1.00 92.50 101 GLU A N 1
ATOM 780 C CA . GLU A 1 101 ? -4.749 10.929 15.959 1.00 92.50 101 GLU A CA 1
ATOM 781 C C . GLU A 1 101 ? -5.675 10.507 17.109 1.00 92.50 101 GLU A C 1
ATOM 783 O O . GLU A 1 101 ? -5.239 9.813 18.029 1.00 92.50 101 GLU A O 1
ATOM 788 N N . ASN A 1 102 ? -6.947 10.921 17.074 1.00 92.75 102 ASN A N 1
ATOM 789 C CA . ASN A 1 102 ? -7.886 10.727 18.181 1.00 92.75 102 ASN A CA 1
ATOM 790 C C . ASN A 1 102 ? -8.908 9.622 17.904 1.00 92.75 102 ASN A C 1
ATOM 792 O O . ASN A 1 102 ? -9.326 8.904 18.813 1.00 92.75 102 ASN A O 1
ATOM 796 N N . SER A 1 103 ? -9.351 9.521 16.655 1.00 93.62 103 SER A N 1
ATOM 797 C CA . SER A 1 103 ? -10.446 8.657 16.217 1.00 93.62 103 SER A CA 1
ATOM 798 C C . SER A 1 103 ? -10.015 7.585 15.217 1.00 93.62 103 SER A C 1
ATOM 800 O O . SER A 1 103 ? -10.827 6.717 14.893 1.00 93.62 103 SER A O 1
ATOM 802 N N . GLY A 1 104 ? -8.767 7.624 14.744 1.00 95.44 104 GLY A N 1
ATOM 803 C CA . GLY A 1 104 ? -8.193 6.685 13.785 1.00 95.44 104 GLY A CA 1
ATOM 804 C C . GLY A 1 104 ? -7.690 5.376 14.401 1.00 95.44 104 GLY A C 1
ATOM 805 O O . GLY A 1 104 ? -8.075 4.965 15.499 1.00 95.44 104 GLY A O 1
ATOM 806 N N . LEU A 1 105 ? -6.826 4.691 13.655 1.00 97.44 105 LEU A N 1
ATOM 807 C CA . LEU A 1 105 ? -6.198 3.436 14.057 1.00 97.44 105 LEU A CA 1
ATOM 808 C C . LEU A 1 105 ? -5.065 3.661 15.066 1.00 97.44 105 LEU A C 1
ATOM 810 O O . LEU A 1 105 ? -4.353 4.664 14.994 1.00 97.44 105 LEU A O 1
ATOM 814 N N . PRO A 1 106 ? -4.790 2.680 15.945 1.00 95.75 106 PRO A N 1
ATOM 815 C CA . PRO A 1 106 ? -3.630 2.711 16.827 1.00 95.75 106 PRO A CA 1
ATOM 816 C C . PRO A 1 106 ? -2.330 2.458 16.042 1.00 95.75 106 PRO A C 1
ATOM 818 O O . PRO A 1 106 ? -1.803 1.341 15.992 1.00 95.75 106 PRO A O 1
ATOM 821 N N . ILE A 1 107 ? -1.788 3.513 15.435 1.00 95.12 107 ILE A N 1
ATOM 822 C CA . ILE A 1 107 ? -0.526 3.465 14.693 1.00 95.12 107 ILE A CA 1
ATOM 823 C C . ILE A 1 107 ? 0.644 3.487 15.678 1.00 95.12 107 ILE A C 1
ATOM 825 O O . ILE A 1 107 ? 0.817 4.419 16.463 1.00 95.12 107 ILE A O 1
ATOM 829 N N . LYS A 1 108 ? 1.494 2.461 15.622 1.00 91.88 108 LYS A N 1
ATOM 830 C CA . LYS A 1 108 ? 2.602 2.284 16.567 1.00 91.88 108 LYS A CA 1
ATOM 831 C C . LYS A 1 108 ? 3.904 1.908 15.883 1.00 91.88 108 LYS A C 1
ATOM 833 O O . LYS A 1 108 ? 3.940 1.395 14.769 1.00 91.88 108 LYS A O 1
ATOM 838 N N . SER A 1 109 ? 5.002 2.155 16.590 1.00 92.12 109 SER A N 1
ATOM 839 C CA . SER A 1 109 ? 6.297 1.570 16.252 1.00 92.12 109 SER A CA 1
ATOM 840 C C . SER A 1 109 ? 6.485 0.277 17.033 1.00 92.12 109 SER A C 1
ATOM 842 O O . SER A 1 109 ? 6.546 0.316 18.261 1.00 92.12 109 SER A O 1
ATOM 844 N N . VAL A 1 110 ? 6.620 -0.852 16.343 1.00 89.31 110 VAL A N 1
ATOM 845 C CA . VAL A 1 110 ? 6.839 -2.157 16.984 1.00 89.31 110 VAL A CA 1
ATOM 846 C C . VAL A 1 110 ? 8.312 -2.543 16.935 1.00 89.31 110 VAL A C 1
ATOM 848 O O . VAL A 1 110 ? 9.015 -2.259 15.963 1.00 89.31 110 VAL A O 1
ATOM 851 N N . LYS A 1 111 ? 8.802 -3.168 18.009 1.00 86.25 111 LYS A N 1
ATOM 852 C CA . LYS A 1 111 ? 10.161 -3.712 18.085 1.00 86.25 111 LYS A CA 1
ATOM 853 C C . LYS A 1 111 ? 10.091 -5.222 17.877 1.00 86.25 111 LYS A C 1
ATOM 855 O O . LYS A 1 111 ? 9.445 -5.913 18.656 1.00 86.25 111 LYS A O 1
ATOM 860 N N . SER A 1 112 ? 10.771 -5.708 16.848 1.00 75.38 112 SER A N 1
ATOM 861 C CA . SER A 1 112 ? 11.050 -7.124 16.616 1.00 75.38 112 SER A CA 1
ATOM 862 C C . SER A 1 112 ? 12.519 -7.421 16.946 1.00 75.38 112 SER A C 1
ATOM 864 O O . SER A 1 112 ? 13.323 -6.497 17.089 1.00 75.38 112 SER A O 1
ATOM 866 N N . PHE A 1 113 ? 12.866 -8.704 17.087 1.00 62.75 113 PHE A N 1
ATOM 867 C CA . PHE A 1 113 ? 14.117 -9.239 17.654 1.00 62.75 113 PHE A CA 1
ATOM 868 C C . PHE A 1 113 ? 15.415 -8.599 17.110 1.00 62.75 113 PHE A C 1
ATOM 870 O O . PHE A 1 113 ? 16.422 -8.615 17.809 1.00 62.75 113 PHE A O 1
ATOM 877 N N . MET A 1 114 ? 15.392 -7.966 15.928 1.00 68.69 114 MET A N 1
ATOM 878 C CA . MET A 1 114 ? 16.523 -7.217 15.349 1.00 68.69 114 MET A CA 1
ATOM 879 C C . MET A 1 114 ? 16.123 -5.921 14.608 1.00 68.69 114 MET A C 1
ATOM 881 O O . MET A 1 114 ? 16.958 -5.308 13.943 1.00 68.69 114 MET A O 1
ATOM 885 N N . SER A 1 115 ? 14.861 -5.483 14.672 1.00 70.69 115 SER A N 1
ATOM 886 C CA . SER A 1 115 ? 14.379 -4.337 13.886 1.00 70.69 115 SER A CA 1
ATOM 887 C C . SER A 1 115 ? 13.286 -3.548 14.602 1.00 70.69 115 SER A C 1
ATOM 889 O O . SER A 1 115 ? 12.510 -4.075 15.396 1.00 70.69 115 SER A O 1
ATOM 891 N N . LYS A 1 116 ? 13.220 -2.245 14.323 1.00 84.75 116 LYS A N 1
ATOM 892 C CA . LYS A 1 116 ? 12.088 -1.395 14.697 1.00 84.75 116 LYS A CA 1
ATOM 893 C C . LYS A 1 116 ? 11.300 -1.101 13.431 1.00 84.75 116 LYS A C 1
ATOM 895 O O . LYS A 1 116 ? 11.867 -0.572 12.478 1.00 84.75 116 LYS A O 1
ATOM 900 N N . ILE A 1 117 ? 10.016 -1.431 13.433 1.00 86.12 117 ILE A N 1
ATOM 901 C CA . ILE A 1 117 ? 9.115 -1.169 12.314 1.00 86.12 117 ILE A CA 1
ATOM 902 C C . ILE A 1 117 ? 8.219 0.000 12.734 1.00 86.12 117 ILE A C 1
ATOM 904 O O . ILE A 1 117 ? 7.357 -0.179 13.598 1.00 86.12 117 ILE A O 1
ATOM 908 N N . PRO A 1 118 ? 8.459 1.220 12.219 1.00 89.75 118 PRO A N 1
ATOM 909 C CA . PRO A 1 118 ? 7.673 2.390 12.592 1.00 89.75 118 PRO A CA 1
ATOM 910 C C . PRO A 1 118 ? 6.298 2.354 11.933 1.00 89.75 118 PRO A C 1
ATOM 912 O O . PRO A 1 118 ? 6.137 1.686 10.921 1.00 89.75 118 PRO A O 1
ATOM 915 N N . SER A 1 119 ? 5.345 3.123 12.447 1.00 92.12 119 SER A N 1
ATOM 916 C CA . SER A 1 119 ? 4.053 3.428 11.813 1.00 92.12 119 SER A CA 1
ATOM 917 C C . SER A 1 119 ? 3.320 2.222 11.209 1.00 92.12 119 SER A C 1
ATOM 919 O O . SER A 1 119 ? 3.089 2.176 10.002 1.00 92.12 119 SER A O 1
ATOM 921 N N . VAL A 1 120 ? 2.99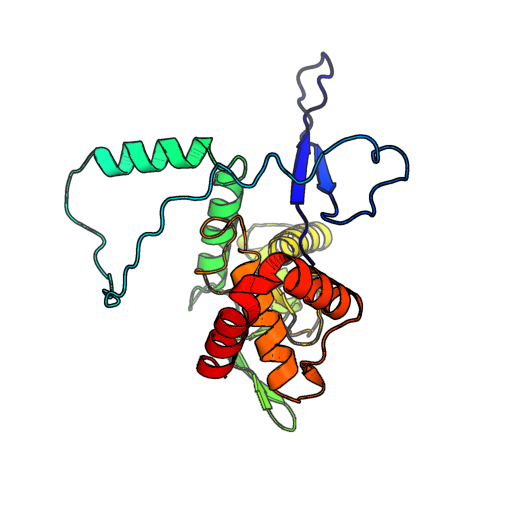8 1.236 12.044 1.00 94.69 120 VAL A N 1
ATOM 922 C CA . VAL A 1 120 ? 2.194 0.064 11.669 1.00 94.69 120 VAL A CA 1
ATOM 923 C C . VAL A 1 120 ? 0.947 -0.056 12.533 1.00 94.69 120 VAL A C 1
ATOM 925 O O . VAL A 1 120 ? 0.922 0.410 13.673 1.00 94.69 120 VAL A O 1
ATOM 928 N N . PHE A 1 121 ? -0.054 -0.738 11.996 1.00 97.38 121 PHE A N 1
ATOM 929 C CA . PHE A 1 121 ? -1.284 -1.145 12.678 1.00 97.38 121 PHE A CA 1
ATOM 930 C C . PHE A 1 121 ? -1.547 -2.631 12.394 1.00 97.38 121 PHE A C 1
ATOM 932 O O . PHE A 1 121 ? -0.924 -3.207 11.497 1.00 97.38 121 PHE A O 1
ATOM 939 N N . THR A 1 122 ? -2.415 -3.271 13.179 1.00 97.75 122 THR A N 1
ATOM 940 C CA . THR A 1 122 ? -2.773 -4.681 12.951 1.00 97.75 122 THR A CA 1
ATOM 941 C C . THR A 1 122 ? -3.996 -4.808 12.051 1.00 97.75 122 THR A C 1
ATOM 943 O O . THR A 1 122 ? -4.824 -3.896 11.984 1.00 97.75 122 THR A O 1
ATOM 946 N N . GLY A 1 123 ? -4.124 -5.946 11.370 1.00 97.75 123 GLY A N 1
ATOM 947 C CA . GLY A 1 123 ? -5.323 -6.262 10.598 1.00 97.75 123 GLY A CA 1
ATOM 948 C C . GLY A 1 123 ? -6.581 -6.296 11.471 1.00 97.75 123 GLY A C 1
ATOM 949 O O . GLY A 1 123 ? -7.602 -5.732 11.089 1.00 97.75 123 GLY A O 1
ATOM 950 N N . GLY A 1 124 ? -6.486 -6.849 12.683 1.00 98.19 124 GLY A N 1
ATOM 951 C CA . GLY A 1 124 ? -7.574 -6.834 13.663 1.00 98.19 124 GLY A CA 1
ATOM 952 C C . GLY A 1 124 ? -8.043 -5.426 14.043 1.00 98.19 124 GLY A C 1
ATOM 953 O O . GLY A 1 124 ? -9.241 -5.149 13.974 1.00 98.19 124 GLY A O 1
ATOM 954 N N . ASP A 1 125 ? -7.113 -4.522 14.373 1.00 98.25 125 ASP A N 1
ATOM 955 C CA . ASP A 1 125 ? -7.444 -3.123 14.698 1.00 98.25 125 ASP A CA 1
ATOM 956 C C . ASP A 1 125 ? -8.130 -2.426 13.509 1.00 98.25 125 ASP A C 1
ATOM 958 O O . ASP A 1 125 ? -9.094 -1.682 13.688 1.00 98.25 125 ASP A O 1
ATOM 962 N N . LEU A 1 126 ? -7.659 -2.697 12.285 1.00 98.44 126 LEU A N 1
ATOM 963 C CA . LEU A 1 126 ? -8.238 -2.150 11.061 1.00 98.44 126 LEU A CA 1
ATOM 964 C C . LEU A 1 126 ? -9.677 -2.627 10.836 1.00 98.44 126 LEU A C 1
ATOM 966 O O . LEU A 1 126 ? -10.560 -1.802 10.599 1.00 98.44 126 LEU A O 1
ATOM 970 N N . ILE A 1 127 ? -9.934 -3.932 10.936 1.00 98.25 127 ILE A N 1
ATOM 971 C CA . ILE A 1 127 ? -11.286 -4.476 10.748 1.00 98.25 127 ILE A CA 1
ATOM 972 C C . ILE A 1 127 ? -12.241 -3.948 11.823 1.00 98.25 127 ILE A C 1
ATOM 974 O O . ILE A 1 127 ? -13.341 -3.506 11.495 1.00 98.25 127 ILE A O 1
ATOM 978 N N . GLN A 1 128 ? -11.816 -3.910 13.089 1.00 97.69 128 GLN A N 1
ATOM 979 C CA . GLN A 1 128 ? -12.633 -3.357 14.175 1.00 97.69 128 GLN A CA 1
ATOM 980 C C . GLN A 1 128 ? -12.969 -1.879 13.962 1.00 97.69 128 GLN A C 1
ATOM 982 O O . GLN A 1 128 ? -14.100 -1.456 14.213 1.00 97.69 128 GLN A O 1
ATOM 987 N N . TRP A 1 129 ? -12.007 -1.092 13.481 1.00 98.06 129 TRP A N 1
ATOM 988 C CA . TRP A 1 129 ? -12.242 0.314 13.177 1.00 98.06 129 TRP A CA 1
ATOM 989 C C . TRP A 1 129 ? -13.244 0.494 12.040 1.00 98.06 129 TRP A C 1
ATOM 991 O O . TRP A 1 129 ? -14.093 1.376 12.132 1.00 98.06 129 TRP A O 1
ATOM 1001 N N . VAL A 1 130 ? -13.177 -0.337 10.994 1.00 97.56 130 VAL A N 1
ATOM 1002 C CA . VAL A 1 130 ? -14.118 -0.285 9.864 1.00 97.56 130 VAL A CA 1
ATOM 1003 C C . VAL A 1 130 ? -15.534 -0.622 10.317 1.00 97.56 130 VAL A C 1
ATOM 1005 O O . VAL A 1 130 ? -16.434 0.171 10.051 1.00 97.56 130 VAL A O 1
ATOM 1008 N N . LEU A 1 131 ? -15.713 -1.721 11.059 1.00 96.88 131 LEU A N 1
ATOM 1009 C CA . LEU A 1 131 ? -17.014 -2.124 11.612 1.00 96.88 131 LEU A CA 1
ATOM 1010 C C . LEU A 1 131 ? -17.655 -0.983 12.412 1.00 96.88 131 LEU A C 1
ATOM 1012 O O . LEU A 1 131 ? -18.799 -0.613 12.177 1.00 96.88 131 LEU A O 1
ATOM 1016 N N . LYS A 1 132 ? -16.880 -0.355 13.304 1.00 96.06 132 LYS A N 1
ATOM 1017 C CA . LYS A 1 132 ? -17.362 0.741 14.152 1.00 96.06 132 LYS A CA 1
ATOM 1018 C C . LYS A 1 132 ? -17.618 2.037 13.378 1.00 96.06 132 LYS A C 1
ATOM 1020 O O . LYS A 1 132 ? -18.608 2.715 13.624 1.00 96.06 132 LYS A O 1
ATOM 1025 N N . THR A 1 133 ? -16.683 2.448 12.527 1.00 95.44 133 THR A N 1
ATOM 1026 C CA . THR A 1 133 ? -16.697 3.785 11.914 1.00 95.44 133 THR A CA 1
ATOM 1027 C C . THR A 1 133 ? -17.653 3.884 10.731 1.00 95.44 133 THR A C 1
ATOM 1029 O O . THR A 1 133 ? -18.168 4.972 10.454 1.00 95.44 133 THR A O 1
ATOM 1032 N N . LEU A 1 134 ? -17.853 2.774 10.021 1.00 93.75 134 LEU A N 1
ATOM 1033 C CA . LEU A 1 134 ? -18.770 2.689 8.888 1.00 93.75 134 LEU A CA 1
ATOM 1034 C C . LEU A 1 134 ? -20.122 2.067 9.254 1.00 93.75 134 LEU A C 1
ATOM 1036 O O . LEU A 1 134 ? -20.975 2.009 8.378 1.00 93.75 134 LEU A O 1
ATOM 1040 N N . ASP A 1 135 ? -20.314 1.661 10.514 1.00 94.38 135 ASP A N 1
ATOM 1041 C CA . ASP A 1 135 ? -21.543 1.018 11.000 1.00 94.38 135 ASP A CA 1
ATOM 1042 C C . ASP A 1 135 ? -21.886 -0.246 10.188 1.00 94.38 135 ASP A C 1
ATOM 1044 O O . ASP A 1 135 ? -22.983 -0.409 9.662 1.00 94.38 135 ASP A O 1
ATOM 1048 N N . VAL A 1 136 ? -20.882 -1.115 10.023 1.00 93.12 136 VAL A N 1
ATOM 1049 C CA . VAL A 1 136 ? -20.998 -2.392 9.303 1.00 93.12 136 VAL A CA 1
ATOM 1050 C C . VAL A 1 136 ? -21.136 -3.515 10.326 1.00 93.12 136 VAL A C 1
ATOM 1052 O O . VAL A 1 136 ? -20.281 -3.662 11.200 1.00 93.12 136 VAL A O 1
ATOM 1055 N N . ASP A 1 137 ? -22.178 -4.334 10.190 1.00 91.38 137 ASP A N 1
ATOM 1056 C CA . ASP A 1 137 ? -22.472 -5.432 11.121 1.00 91.38 137 ASP A CA 1
ATOM 1057 C C . ASP A 1 137 ? -21.702 -6.725 10.795 1.00 91.38 137 ASP A C 1
ATOM 1059 O O . ASP A 1 137 ? -21.384 -7.513 11.691 1.00 91.38 137 ASP A O 1
ATOM 1063 N N . ASP A 1 138 ? -21.386 -6.961 9.515 1.00 95.38 138 ASP A N 1
ATOM 1064 C CA . ASP A 1 138 ? -20.718 -8.181 9.060 1.00 95.38 138 ASP A CA 1
ATOM 1065 C C . ASP A 1 138 ? -19.199 -8.000 8.922 1.00 95.38 138 ASP A C 1
ATOM 1067 O O . ASP A 1 138 ? -18.678 -7.195 8.145 1.00 95.38 138 ASP A O 1
ATOM 1071 N N . THR A 1 139 ? -18.455 -8.842 9.638 1.00 96.69 139 THR A N 1
ATOM 1072 C CA . THR A 1 139 ? -16.992 -8.908 9.535 1.00 96.69 139 THR A CA 1
ATOM 1073 C C . THR A 1 139 ? -16.528 -9.280 8.127 1.00 96.69 139 THR A C 1
ATOM 1075 O O . THR A 1 139 ? -15.472 -8.806 7.700 1.00 96.69 139 THR A O 1
ATOM 1078 N N . ALA A 1 140 ? -17.281 -10.102 7.389 1.00 96.69 140 ALA A N 1
ATOM 1079 C CA . ALA A 1 140 ? -16.911 -10.480 6.027 1.00 96.69 140 ALA A CA 1
ATOM 1080 C C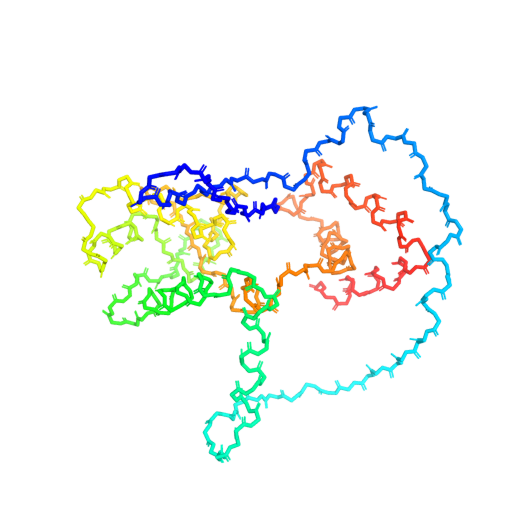 . ALA A 1 140 ? -17.001 -9.292 5.055 1.00 96.69 140 ALA A C 1
ATOM 1082 O O . ALA A 1 140 ? -16.118 -9.136 4.209 1.00 96.69 140 ALA A O 1
ATOM 1083 N N . GLU A 1 141 ? -17.999 -8.420 5.214 1.00 95.81 141 GLU A N 1
ATOM 1084 C CA . GLU A 1 141 ? -18.144 -7.192 4.425 1.00 95.81 141 GLU A CA 1
ATOM 1085 C C . GLU A 1 141 ? -17.006 -6.201 4.712 1.00 95.81 141 GLU A C 1
ATOM 1087 O O . GLU A 1 141 ? -16.342 -5.725 3.785 1.00 95.81 141 GLU A O 1
ATOM 1092 N N . ALA A 1 142 ? -16.694 -5.967 5.992 1.00 96.38 142 ALA A N 1
ATOM 1093 C CA . ALA A 1 142 ? -15.566 -5.120 6.383 1.00 96.38 142 ALA A CA 1
ATOM 1094 C C . ALA A 1 142 ? -14.231 -5.652 5.829 1.00 96.38 142 ALA A C 1
ATOM 1096 O O . ALA A 1 142 ? -13.411 -4.895 5.298 1.00 96.38 142 ALA A O 1
ATOM 1097 N N . LEU A 1 143 ? -14.024 -6.970 5.902 1.00 97.25 143 LEU A N 1
ATOM 1098 C CA . LEU A 1 143 ? -12.836 -7.625 5.362 1.00 97.25 143 LEU A CA 1
ATOM 1099 C C . LEU A 1 143 ? -12.772 -7.525 3.833 1.00 97.25 143 LEU A C 1
ATOM 1101 O O . LEU A 1 143 ? -11.687 -7.348 3.277 1.00 97.25 143 LEU A O 1
ATOM 1105 N N . HIS A 1 144 ? -13.910 -7.617 3.146 1.00 96.44 144 HIS A N 1
ATOM 1106 C CA . HIS A 1 144 ? -13.980 -7.442 1.699 1.00 96.44 144 HIS A CA 1
ATOM 1107 C C . HIS A 1 144 ? -13.567 -6.024 1.282 1.00 96.44 144 HIS A C 1
ATOM 1109 O O . HIS A 1 144 ? -12.684 -5.875 0.433 1.00 96.44 144 HIS A O 1
ATOM 1115 N N . LEU A 1 145 ? -14.124 -4.994 1.928 1.00 95.56 145 LEU A N 1
ATOM 1116 C CA . LEU A 1 145 ? -13.772 -3.594 1.670 1.00 95.56 145 LEU A CA 1
ATOM 1117 C C . LEU A 1 145 ? -12.273 -3.343 1.863 1.00 95.56 145 LEU A C 1
ATOM 1119 O O . LEU A 1 145 ? -11.609 -2.749 1.012 1.00 95.56 145 LEU A O 1
ATOM 1123 N N . VAL A 1 146 ? -11.716 -3.824 2.969 1.00 97.31 146 VAL A N 1
ATOM 1124 C CA . VAL A 1 146 ? -10.304 -3.611 3.284 1.00 97.31 146 VAL A CA 1
ATOM 1125 C C . VAL A 1 146 ? -9.381 -4.380 2.330 1.00 97.31 146 VAL A C 1
ATOM 1127 O O . VAL A 1 146 ? -8.342 -3.855 1.922 1.00 97.31 146 VAL A O 1
ATOM 1130 N N . ASN A 1 147 ? -9.760 -5.591 1.914 1.00 96.19 147 ASN A N 1
ATOM 1131 C CA . ASN A 1 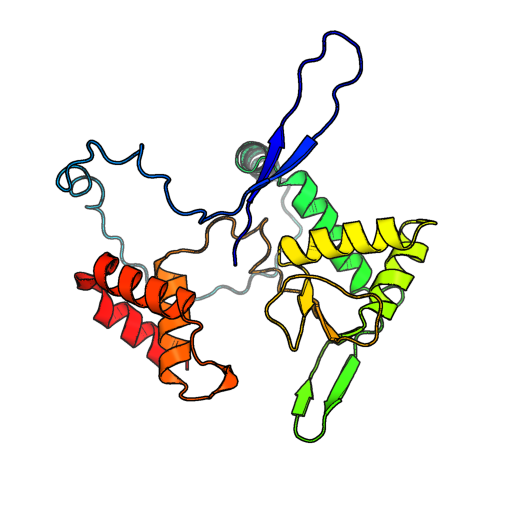147 ? -9.040 -6.314 0.863 1.00 96.19 147 ASN A CA 1
ATOM 1132 C C . ASN A 1 147 ? -9.063 -5.554 -0.462 1.00 96.19 147 ASN A C 1
ATOM 1134 O O . ASN A 1 147 ? -8.038 -5.480 -1.140 1.00 96.19 147 ASN A O 1
ATOM 1138 N N . LEU A 1 148 ? -10.193 -4.934 -0.805 1.00 94.81 148 LEU A N 1
ATOM 1139 C CA . LEU A 1 148 ? -10.291 -4.092 -1.988 1.00 94.81 148 LEU A CA 1
ATOM 1140 C C . LEU A 1 148 ? -9.332 -2.892 -1.884 1.00 94.81 148 LEU A C 1
ATOM 1142 O O . LEU A 1 148 ? -8.539 -2.671 -2.800 1.00 94.81 148 LEU A O 1
ATOM 1146 N N . MET A 1 149 ? -9.305 -2.186 -0.748 1.00 95.31 149 MET A N 1
ATOM 1147 C CA . MET A 1 149 ? -8.349 -1.092 -0.496 1.00 95.31 149 MET A CA 1
ATOM 1148 C C . MET A 1 149 ? -6.884 -1.553 -0.602 1.00 95.31 149 MET A C 1
ATOM 1150 O O . MET A 1 149 ? -6.057 -0.859 -1.197 1.00 95.31 149 MET A O 1
ATOM 1154 N N . SER A 1 150 ? -6.554 -2.731 -0.063 1.00 95.06 150 SER A N 1
ATOM 1155 C CA . SER A 1 150 ? -5.209 -3.311 -0.173 1.00 95.06 150 SER A CA 1
ATOM 1156 C C . SER A 1 150 ? -4.853 -3.655 -1.620 1.00 95.06 150 SER A C 1
ATOM 1158 O O . SER A 1 150 ? -3.762 -3.313 -2.072 1.00 95.06 150 SER A O 1
ATOM 1160 N N . SER A 1 151 ? -5.790 -4.225 -2.383 1.00 91.31 151 SER A N 1
ATOM 1161 C CA . SER A 1 151 ? -5.590 -4.571 -3.797 1.00 91.31 151 SER A CA 1
ATOM 1162 C C . SER A 1 151 ? -5.337 -3.354 -4.697 1.00 91.31 151 SER A C 1
ATOM 1164 O O . SER A 1 151 ? -4.603 -3.463 -5.679 1.00 91.31 151 SER A O 1
ATOM 1166 N N . TYR A 1 152 ? -5.877 -2.186 -4.329 1.00 90.06 152 TYR A N 1
ATOM 1167 C CA . TYR A 1 152 ? -5.585 -0.900 -4.973 1.00 90.06 152 TYR A CA 1
ATOM 1168 C C . TYR A 1 152 ? -4.249 -0.280 -4.532 1.00 90.06 152 TYR A C 1
ATOM 1170 O O . TYR A 1 152 ? -3.861 0.771 -5.035 1.00 90.06 152 TYR A O 1
ATOM 1178 N N . GLY A 1 153 ? -3.531 -0.919 -3.607 1.00 91.19 153 GLY A N 1
ATOM 1179 C CA . GLY A 1 153 ? -2.214 -0.484 -3.153 1.00 91.19 153 GLY A CA 1
ATOM 1180 C C . GLY A 1 153 ? -2.235 0.560 -2.039 1.00 91.19 153 GLY A C 1
ATOM 1181 O O . GLY A 1 153 ? -1.191 1.134 -1.752 1.00 91.19 153 GLY A O 1
ATOM 1182 N N . TYR A 1 154 ? -3.376 0.804 -1.385 1.00 95.06 154 TYR A N 1
ATOM 1183 C CA . TYR A 1 154 ? -3.461 1.772 -0.284 1.00 95.06 154 TYR A CA 1
ATOM 1184 C C . TYR A 1 154 ? -2.951 1.225 1.056 1.00 95.06 154 TYR A C 1
ATOM 1186 O O . TYR A 1 154 ? -2.471 1.986 1.897 1.00 95.06 154 TYR A O 1
ATOM 1194 N N . ILE A 1 155 ? -3.067 -0.090 1.266 1.00 96.44 155 ILE A N 1
ATOM 1195 C CA . ILE A 1 155 ? -2.697 -0.778 2.508 1.00 96.44 155 ILE A CA 1
ATOM 1196 C C . ILE A 1 155 ? -1.798 -1.957 2.156 1.00 96.44 155 ILE A C 1
ATOM 1198 O O . ILE A 1 155 ? -2.191 -2.828 1.376 1.00 96.44 155 ILE A O 1
ATOM 1202 N N . LEU A 1 156 ? -0.601 -1.986 2.737 1.00 94.25 156 LEU A N 1
ATOM 1203 C CA . LEU A 1 156 ? 0.443 -2.947 2.392 1.00 94.25 156 LEU A CA 1
ATOM 1204 C C . LEU A 1 156 ? 0.793 -3.826 3.601 1.00 94.25 156 LEU A C 1
ATOM 1206 O O . LEU A 1 156 ? 1.045 -3.274 4.679 1.00 94.25 156 LEU A O 1
ATOM 1210 N N . PRO A 1 157 ? 0.832 -5.164 3.456 1.00 92.56 157 PRO A N 1
ATOM 1211 C CA . PRO A 1 157 ? 1.402 -6.036 4.480 1.00 92.56 157 PRO A CA 1
ATOM 1212 C C . PRO A 1 157 ? 2.899 -5.763 4.647 1.00 92.56 157 PRO A C 1
ATOM 1214 O O . PRO A 1 157 ? 3.595 -5.393 3.702 1.00 92.56 157 PRO A O 1
ATOM 1217 N N . ILE A 1 158 ? 3.407 -5.953 5.864 1.00 86.75 158 ILE A N 1
ATOM 1218 C CA . ILE A 1 158 ? 4.833 -5.750 6.159 1.00 86.75 158 ILE A CA 1
ATOM 1219 C C . ILE A 1 158 ? 5.695 -6.951 5.751 1.00 86.75 158 ILE A C 1
ATOM 1221 O O . ILE A 1 158 ? 6.838 -6.764 5.340 1.00 86.75 158 ILE A O 1
ATOM 1225 N N . GLU A 1 159 ? 5.171 -8.169 5.888 1.00 79.88 159 GLU A N 1
ATOM 1226 C CA . GLU A 1 159 ? 5.953 -9.412 5.774 1.00 79.88 159 GLU A CA 1
ATOM 1227 C C . GLU A 1 159 ? 5.616 -10.254 4.533 1.00 79.88 159 GLU A C 1
ATOM 1229 O O . GLU A 1 159 ? 6.275 -11.259 4.286 1.00 79.88 159 GLU A O 1
ATOM 1234 N N . ASP A 1 160 ? 4.615 -9.856 3.745 1.00 76.44 160 ASP A N 1
ATOM 1235 C CA . ASP A 1 160 ? 4.123 -10.607 2.584 1.00 76.44 160 ASP A CA 1
ATOM 1236 C C . ASP A 1 160 ? 4.076 -9.699 1.339 1.00 76.44 160 ASP A C 1
ATOM 1238 O O . ASP A 1 160 ? 4.107 -8.472 1.437 1.00 76.44 160 ASP A O 1
ATOM 1242 N N . HIS A 1 161 ? 4.002 -10.294 0.153 1.00 73.56 161 HIS A N 1
ATOM 1243 C CA . HIS A 1 161 ? 3.810 -9.602 -1.123 1.00 73.56 161 HIS A CA 1
ATOM 1244 C C . HIS A 1 161 ? 2.366 -9.686 -1.635 1.00 73.56 161 HIS A C 1
ATOM 1246 O O . HIS A 1 161 ? 2.022 -9.036 -2.627 1.00 73.56 161 HIS A O 1
ATOM 1252 N N . VAL A 1 162 ? 1.513 -10.475 -0.977 1.00 85.19 162 VAL A N 1
ATOM 1253 C CA . VAL A 1 162 ? 0.096 -10.599 -1.327 1.00 85.19 162 VAL A CA 1
ATOM 1254 C C . VAL A 1 162 ? -0.696 -9.424 -0.750 1.00 85.19 162 VAL A C 1
ATOM 1256 O O . VAL A 1 162 ? -0.795 -9.268 0.462 1.00 85.19 162 VAL A O 1
ATOM 1259 N N . LEU A 1 163 ? -1.298 -8.612 -1.626 1.00 91.12 163 LEU A N 1
ATOM 1260 C CA . LEU A 1 163 ? -2.101 -7.430 -1.277 1.00 91.12 163 LEU A CA 1
ATOM 1261 C C . LEU A 1 163 ? -3.481 -7.805 -0.713 1.00 91.12 163 LEU A C 1
ATOM 1263 O O . L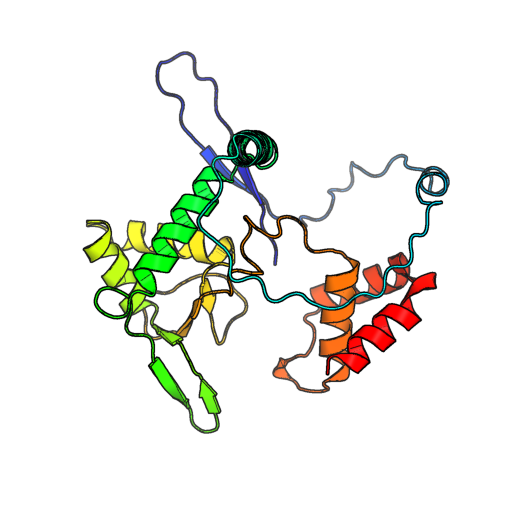EU A 1 163 ? -4.519 -7.556 -1.325 1.00 91.12 163 LEU A O 1
ATOM 1267 N N . THR A 1 164 ? -3.468 -8.459 0.444 1.00 92.44 164 THR A N 1
ATOM 1268 C CA . THR A 1 164 ? -4.657 -8.884 1.183 1.00 92.44 164 THR A CA 1
ATOM 1269 C C . THR A 1 164 ? -4.482 -8.617 2.668 1.00 92.44 164 THR A C 1
ATOM 1271 O O . THR A 1 164 ? -3.381 -8.737 3.215 1.00 92.44 164 THR A O 1
ATOM 1274 N N . VAL A 1 165 ? -5.588 -8.316 3.335 1.00 95.75 165 VAL A N 1
ATOM 1275 C CA . VAL A 1 165 ? -5.663 -8.124 4.777 1.00 95.75 165 VAL A CA 1
ATOM 1276 C C . VAL A 1 165 ? -6.299 -9.335 5.441 1.00 95.75 165 VAL A C 1
ATOM 1278 O O . VAL A 1 165 ? -7.265 -9.912 4.941 1.00 95.75 165 VAL A O 1
ATOM 1281 N N . LYS A 1 166 ? -5.746 -9.706 6.594 1.00 96.44 166 LYS A N 1
ATOM 1282 C CA . LYS A 1 166 ? -6.263 -10.742 7.483 1.00 96.44 166 LYS A CA 1
ATOM 1283 C C . LYS A 1 166 ? -6.776 -10.090 8.761 1.00 96.44 166 LYS A C 1
ATOM 1285 O O . LYS A 1 166 ? -6.189 -9.128 9.246 1.00 96.44 166 LYS A O 1
ATOM 1290 N N . ASN A 1 167 ? -7.859 -10.621 9.319 1.00 97.44 167 ASN A N 1
ATOM 1291 C CA . ASN A 1 167 ? -8.373 -10.194 10.620 1.00 97.44 167 ASN A CA 1
ATOM 1292 C C . ASN A 1 167 ? -7.578 -10.869 11.753 1.00 97.44 167 ASN A C 1
ATOM 1294 O O . ASN A 1 167 ? -8.075 -11.763 12.436 1.00 97.44 167 ASN A O 1
ATOM 1298 N N . ASP A 1 168 ? -6.302 -10.512 11.879 1.00 96.62 168 ASP A N 1
ATOM 1299 C CA . ASP A 1 168 ? -5.373 -11.083 12.853 1.00 96.62 168 ASP A CA 1
ATOM 1300 C C . ASP A 1 168 ? -4.306 -10.054 13.290 1.00 96.62 168 ASP A C 1
ATOM 1302 O O . ASP A 1 168 ? -4.434 -8.846 13.073 1.00 96.62 168 ASP A O 1
ATOM 1306 N N . GLY A 1 169 ? -3.247 -10.529 13.952 1.00 95.69 169 GLY A N 1
ATOM 1307 C CA . GLY A 1 169 ? -2.134 -9.700 14.421 1.00 95.69 169 GLY A CA 1
ATOM 1308 C C . GLY A 1 169 ? -1.122 -9.290 13.344 1.00 95.69 169 GLY A C 1
ATOM 1309 O O . GLY A 1 169 ? -0.108 -8.688 13.699 1.00 95.69 169 GLY A O 1
ATOM 1310 N N . THR A 1 170 ? -1.349 -9.614 12.067 1.00 95.31 170 THR A N 1
ATOM 1311 C CA . THR A 1 170 ? -0.448 -9.239 10.966 1.00 95.31 170 THR A CA 1
ATOM 1312 C C . THR A 1 170 ? -0.333 -7.720 10.880 1.00 95.31 170 THR A C 1
ATOM 1314 O O . THR A 1 170 ? -1.327 -7.000 10.997 1.00 95.31 170 THR A O 1
ATOM 1317 N N . PHE A 1 171 ? 0.890 -7.223 10.679 1.00 94.88 171 PHE A N 1
ATOM 1318 C CA . PHE A 1 171 ? 1.151 -5.793 10.563 1.00 94.88 171 PHE A CA 1
ATOM 1319 C C . PHE A 1 171 ? 0.988 -5.290 9.132 1.00 94.88 171 PHE A C 1
ATOM 1321 O O . PHE A 1 171 ? 1.479 -5.897 8.176 1.00 94.88 171 PHE A O 1
ATOM 1328 N N . TYR A 1 172 ? 0.379 -4.113 9.030 1.00 96.62 172 TYR A N 1
ATOM 1329 C CA . TYR A 1 172 ? 0.155 -3.385 7.791 1.00 96.62 172 TYR A CA 1
ATOM 1330 C C . TYR A 1 172 ? 0.611 -1.928 7.922 1.00 96.62 172 TYR A C 1
ATOM 1332 O O . TYR A 1 172 ? 0.818 -1.413 9.028 1.00 96.62 172 TYR A O 1
ATOM 1340 N N . ARG A 1 173 ? 0.770 -1.259 6.778 1.00 96.12 173 ARG A N 1
ATOM 1341 C CA . ARG A 1 173 ? 1.083 0.171 6.675 1.00 96.12 173 ARG A CA 1
ATOM 1342 C C . ARG A 1 173 ? 0.249 0.827 5.580 1.00 96.12 173 ARG A C 1
ATOM 1344 O O . ARG A 1 173 ? -0.041 0.203 4.562 1.00 96.12 173 ARG A O 1
ATOM 1351 N N . PHE A 1 174 ? -0.062 2.105 5.769 1.00 95.75 174 PHE A N 1
ATOM 1352 C CA . PHE A 1 174 ? -0.585 2.961 4.712 1.00 95.75 174 PHE A CA 1
ATOM 1353 C C . PHE A 1 174 ? 0.467 3.273 3.652 1.00 95.75 174 PHE A C 1
ATOM 1355 O O . PHE A 1 174 ? 1.628 3.557 3.960 1.00 95.75 174 PHE A O 1
ATOM 1362 N N . GLN A 1 175 ? 0.040 3.259 2.398 1.00 93.25 175 GLN A N 1
ATOM 1363 C CA . GLN A 1 175 ? 0.855 3.725 1.294 1.00 93.25 175 GLN A CA 1
ATOM 1364 C C . GLN A 1 175 ? 0.944 5.251 1.285 1.00 93.25 175 GLN A C 1
ATOM 1366 O O . GLN A 1 175 ? -0.017 5.945 1.626 1.00 93.25 175 GLN A O 1
ATOM 1371 N N . THR A 1 176 ? 2.094 5.782 0.870 1.00 86.12 176 THR A N 1
ATOM 1372 C CA . THR A 1 176 ? 2.281 7.234 0.796 1.00 86.12 176 THR A CA 1
ATOM 1373 C C . THR A 1 176 ? 1.397 7.853 -0.298 1.00 86.12 176 THR A C 1
ATOM 1375 O O . THR A 1 176 ? 1.271 7.264 -1.375 1.00 86.12 176 THR A O 1
ATOM 1378 N N . PRO A 1 177 ? 0.834 9.061 -0.079 1.00 87.19 177 PRO A N 1
ATOM 1379 C CA . PRO A 1 177 ? -0.060 9.708 -1.044 1.00 87.19 177 PRO A CA 1
ATOM 1380 C C . PRO A 1 177 ? 0.521 9.889 -2.445 1.00 87.19 177 PRO A C 1
ATOM 1382 O O . PRO A 1 177 ? -0.206 9.857 -3.434 1.00 87.19 177 PRO A O 1
ATOM 1385 N N . TYR A 1 178 ? 1.845 10.035 -2.543 1.00 80.75 178 TYR A N 1
ATOM 1386 C CA . TYR A 1 178 ? 2.546 10.101 -3.823 1.00 80.75 178 TYR A CA 1
ATOM 1387 C C . TYR A 1 178 ? 2.214 8.901 -4.726 1.00 80.75 178 TYR A C 1
ATOM 1389 O O . TYR A 1 178 ? 1.978 9.082 -5.915 1.00 80.75 178 TYR A O 1
ATOM 1397 N N . PHE A 1 179 ? 2.120 7.695 -4.161 1.00 81.50 179 PHE A N 1
ATOM 1398 C CA . PHE A 1 179 ? 1.848 6.461 -4.901 1.00 81.50 179 PHE A CA 1
ATOM 1399 C C . PHE A 1 179 ? 0.359 6.086 -4.954 1.00 81.50 179 PHE A C 1
ATOM 1401 O O . PHE A 1 179 ? 0.032 4.944 -5.278 1.00 81.50 179 PHE A O 1
ATOM 1408 N N . TRP A 1 180 ? -0.555 6.993 -4.603 1.00 87.81 180 TRP A N 1
ATOM 1409 C CA . TRP A 1 180 ? -1.982 6.705 -4.718 1.00 87.81 180 TRP A CA 1
ATOM 1410 C C . TRP A 1 180 ? -2.423 6.642 -6.191 1.00 87.81 180 TRP A C 1
ATOM 1412 O O . TRP A 1 180 ? -1.972 7.464 -6.996 1.00 87.81 180 TRP A O 1
ATOM 1422 N N . PRO A 1 181 ? -3.343 5.726 -6.554 1.00 84.94 181 PRO A N 1
ATOM 1423 C CA . PRO A 1 181 ? -3.865 5.590 -7.917 1.00 84.94 181 PRO A CA 1
ATOM 1424 C C . PRO A 1 181 ? -4.454 6.872 -8.522 1.00 84.94 181 PRO A C 1
ATOM 1426 O O . PRO A 1 181 ? -4.457 7.019 -9.742 1.00 84.94 181 PRO A O 1
ATOM 1429 N N . SER A 1 182 ? -4.938 7.810 -7.697 1.00 84.50 182 SER A N 1
ATOM 1430 C CA . SER A 1 182 ? -5.428 9.119 -8.157 1.00 84.50 182 SER A CA 1
ATOM 1431 C C . SER A 1 182 ? -4.322 10.072 -8.624 1.00 84.50 182 SER A C 1
ATOM 1433 O O . SER A 1 182 ? -4.607 10.999 -9.380 1.00 84.50 182 SER A O 1
ATOM 1435 N N . ASN A 1 183 ? -3.078 9.853 -8.183 1.00 77.31 183 ASN A N 1
ATOM 1436 C CA . ASN A 1 183 ? -1.924 10.698 -8.491 1.00 77.31 183 ASN A CA 1
ATOM 1437 C C . ASN A 1 183 ? -1.011 10.076 -9.557 1.00 77.31 183 ASN A C 1
ATOM 1439 O O . ASN A 1 183 ? -0.362 10.812 -10.293 1.00 77.31 183 ASN A O 1
ATOM 1443 N N . HIS A 1 184 ? -0.969 8.744 -9.648 1.00 64.62 184 HIS A N 1
ATOM 1444 C CA . HIS A 1 184 ? -0.109 8.009 -10.579 1.00 64.62 184 HIS A CA 1
ATOM 1445 C C . HIS A 1 184 ? -0.820 6.752 -11.091 1.00 64.62 184 HIS A C 1
ATOM 1447 O O . HIS A 1 184 ? -0.660 5.662 -10.542 1.00 64.62 184 HIS A O 1
ATOM 1453 N N . ALA A 1 185 ? -1.621 6.899 -12.147 1.00 57.72 185 ALA A N 1
ATOM 1454 C CA . ALA A 1 185 ? -2.343 5.772 -12.738 1.00 57.72 185 ALA A CA 1
ATOM 1455 C C . ALA A 1 185 ? -1.434 4.836 -13.562 1.00 57.72 185 ALA A C 1
ATOM 1457 O O . ALA A 1 185 ? -1.746 3.653 -13.700 1.00 57.72 185 ALA A O 1
ATOM 1458 N N . GLU A 1 186 ? -0.301 5.331 -14.073 1.00 58.59 186 GLU A N 1
ATOM 1459 C CA . GLU A 1 186 ? 0.633 4.560 -14.898 1.00 58.59 186 GLU A CA 1
ATOM 1460 C C . GLU A 1 186 ? 2.051 4.665 -14.328 1.00 58.59 186 GLU A C 1
ATOM 1462 O O . GLU A 1 186 ? 2.672 5.724 -14.351 1.00 58.59 186 GLU A O 1
ATOM 1467 N N . ALA A 1 187 ? 2.566 3.564 -13.775 1.00 64.94 187 ALA A N 1
ATOM 1468 C CA . ALA A 1 187 ? 3.978 3.474 -13.425 1.00 64.94 187 ALA A CA 1
ATOM 1469 C C . ALA A 1 187 ? 4.799 3.395 -14.720 1.00 64.94 187 ALA A C 1
ATOM 1471 O O . ALA A 1 187 ? 4.576 2.487 -15.527 1.00 64.94 187 ALA A O 1
ATOM 1472 N N . ASP A 1 188 ? 5.743 4.318 -14.918 1.00 79.12 188 ASP A N 1
ATOM 1473 C CA . ASP A 1 188 ? 6.603 4.299 -16.099 1.00 79.12 188 ASP A CA 1
ATOM 1474 C C . ASP A 1 188 ? 7.462 3.021 -16.094 1.00 79.12 188 ASP A C 1
ATOM 1476 O O . ASP A 1 188 ? 8.035 2.611 -15.078 1.00 79.12 188 ASP A O 1
ATOM 1480 N N . ASN A 1 189 ? 7.574 2.380 -17.257 1.00 85.94 189 ASN A N 1
ATOM 1481 C CA . ASN A 1 189 ? 8.477 1.253 -17.465 1.00 85.94 189 ASN A CA 1
ATOM 1482 C C . ASN A 1 189 ? 9.931 1.631 -17.119 1.00 85.94 189 ASN A C 1
ATOM 1484 O O . ASN A 1 189 ? 10.695 0.754 -16.708 1.00 85.94 189 ASN A O 1
ATOM 1488 N N . ILE A 1 190 ? 10.311 2.907 -17.263 1.00 87.56 190 ILE A N 1
ATOM 1489 C CA . ILE A 1 190 ? 11.625 3.416 -16.846 1.00 87.56 190 ILE A CA 1
ATOM 1490 C C . ILE A 1 190 ? 11.763 3.371 -15.320 1.00 87.56 190 ILE A C 1
ATOM 1492 O O . ILE A 1 190 ? 12.726 2.788 -14.822 1.00 87.56 190 ILE A O 1
ATOM 1496 N N . ASP A 1 191 ? 10.794 3.901 -14.573 1.00 85.12 191 ASP A N 1
ATOM 1497 C CA . ASP A 1 191 ? 10.815 3.877 -13.104 1.00 85.12 191 ASP A CA 1
ATOM 1498 C C . ASP A 1 191 ? 10.825 2.446 -12.562 1.00 85.12 191 ASP A C 1
ATOM 1500 O O . ASP A 1 191 ? 11.552 2.129 -11.614 1.00 85.12 191 ASP A O 1
ATOM 1504 N N . TYR A 1 192 ? 10.072 1.546 -13.202 1.00 88.62 192 TYR A N 1
ATOM 1505 C CA . TYR A 1 192 ? 10.084 0.136 -12.834 1.00 88.62 192 TYR A CA 1
ATOM 1506 C C . TYR A 1 192 ? 11.440 -0.526 -13.125 1.00 88.62 192 TYR A C 1
ATOM 1508 O O . TYR A 1 192 ? 11.937 -1.294 -12.297 1.00 88.62 192 TYR A O 1
ATOM 1516 N N . ALA A 1 193 ? 12.089 -0.189 -14.244 1.00 88.62 193 ALA A N 1
ATOM 1517 C CA . ALA A 1 193 ? 13.438 -0.664 -14.552 1.00 88.62 193 ALA A CA 1
ATOM 1518 C C . ALA A 1 193 ? 14.469 -0.161 -13.528 1.00 88.62 193 ALA A C 1
ATOM 1520 O O . ALA A 1 193 ? 15.273 -0.958 -13.040 1.00 88.62 193 ALA A O 1
ATOM 1521 N N . VAL A 1 194 ? 14.407 1.121 -13.143 1.00 87.94 194 VAL A N 1
ATOM 1522 C CA . VAL A 1 194 ? 15.253 1.702 -12.086 1.00 87.94 194 VAL A CA 1
ATOM 1523 C C . VAL A 1 194 ? 15.020 0.971 -10.763 1.00 87.94 194 VAL A C 1
ATOM 1525 O O . VAL A 1 194 ? 15.978 0.550 -10.116 1.00 87.94 194 VAL A O 1
ATOM 1528 N N . TYR A 1 195 ? 13.763 0.753 -10.370 1.00 89.00 195 TYR A N 1
ATOM 1529 C CA . TYR A 1 195 ? 13.413 0.035 -9.143 1.00 89.00 195 TYR A CA 1
ATOM 1530 C C . TYR A 1 195 ? 13.993 -1.389 -9.097 1.00 89.00 195 TYR A C 1
ATOM 1532 O O . TYR A 1 195 ? 14.638 -1.763 -8.109 1.00 89.00 195 TYR A O 1
ATOM 1540 N N . LEU A 1 196 ? 13.796 -2.177 -10.159 1.00 89.62 196 LEU A N 1
ATOM 1541 C CA . LEU A 1 196 ? 14.317 -3.544 -10.245 1.00 89.62 196 LEU A CA 1
ATOM 1542 C C . LEU A 1 196 ? 15.851 -3.554 -10.251 1.00 89.62 196 LEU A C 1
ATOM 1544 O O . LEU A 1 196 ? 16.458 -4.342 -9.525 1.00 89.62 196 LEU A O 1
ATOM 1548 N N . CYS A 1 197 ? 16.479 -2.632 -10.988 1.00 92.00 197 CYS A N 1
ATOM 1549 C CA . CYS A 1 197 ? 17.932 -2.477 -11.021 1.00 92.00 197 CYS A CA 1
ATOM 1550 C C . CYS A 1 197 ? 18.490 -2.181 -9.617 1.00 92.00 197 CYS A C 1
ATOM 1552 O O . CYS A 1 197 ? 19.353 -2.911 -9.128 1.00 92.00 197 CYS A O 1
ATOM 1554 N N . LYS A 1 198 ? 17.918 -1.206 -8.896 1.00 91.00 198 LYS A N 1
ATOM 1555 C CA . LYS A 1 198 ? 18.299 -0.889 -7.506 1.00 91.00 198 LYS A CA 1
ATOM 1556 C C . LYS A 1 198 ? 18.232 -2.108 -6.593 1.00 91.00 198 LYS A C 1
ATOM 1558 O O . LYS A 1 198 ? 19.151 -2.339 -5.809 1.00 91.00 198 LYS A O 1
ATOM 1563 N N . ARG A 1 199 ? 17.154 -2.895 -6.683 1.00 90.06 199 ARG A N 1
ATOM 1564 C CA . ARG A 1 199 ? 16.988 -4.110 -5.870 1.00 90.06 199 ARG A CA 1
ATOM 1565 C C . ARG A 1 199 ? 18.081 -5.136 -6.138 1.00 90.06 199 ARG A C 1
ATOM 1567 O O . ARG A 1 199 ? 18.636 -5.663 -5.177 1.00 90.06 199 ARG A O 1
ATOM 1574 N N . THR A 1 200 ? 18.441 -5.351 -7.405 1.00 89.19 200 THR A N 1
ATOM 1575 C CA . THR A 1 200 ? 19.539 -6.267 -7.757 1.00 89.19 200 THR A CA 1
ATOM 1576 C C . THR A 1 200 ? 20.895 -5.795 -7.226 1.00 89.19 200 THR A C 1
ATOM 1578 O O . THR A 1 200 ? 21.685 -6.615 -6.775 1.00 89.19 200 THR A O 1
ATOM 1581 N N . MET A 1 201 ? 21.146 -4.483 -7.188 1.00 89.12 201 MET A N 1
ATOM 1582 C CA . MET A 1 201 ? 22.426 -3.919 -6.736 1.00 89.12 201 MET A CA 1
ATOM 1583 C C . MET A 1 201 ? 22.621 -3.971 -5.212 1.00 89.12 201 MET A C 1
ATOM 1585 O O . MET A 1 201 ? 23.752 -4.014 -4.732 1.00 89.12 201 MET A O 1
ATOM 1589 N N . GLN A 1 202 ? 21.540 -3.979 -4.424 1.00 84.31 202 GLN A N 1
ATOM 1590 C CA . GLN A 1 202 ? 21.631 -3.918 -2.958 1.00 84.31 202 GLN A CA 1
ATOM 1591 C C . GLN A 1 202 ? 22.093 -5.223 -2.290 1.00 84.31 202 GLN A C 1
ATOM 1593 O O . GLN A 1 202 ? 22.375 -5.193 -1.090 1.00 84.31 202 GLN A O 1
ATOM 1598 N N . ASN A 1 203 ? 22.176 -6.344 -3.019 1.00 78.81 203 ASN A N 1
ATOM 1599 C CA . ASN A 1 203 ? 22.733 -7.624 -2.550 1.00 78.81 203 ASN A CA 1
ATOM 1600 C C . ASN A 1 203 ? 22.213 -8.086 -1.169 1.00 78.81 203 ASN A C 1
ATOM 1602 O O . ASN A 1 203 ? 22.960 -8.601 -0.337 1.00 78.81 203 ASN A O 1
ATOM 1606 N N . LYS A 1 204 ? 20.918 -7.883 -0.897 1.00 81.44 204 LYS A N 1
ATOM 1607 C CA . LYS A 1 204 ? 20.239 -8.371 0.314 1.00 81.44 204 LYS A CA 1
ATOM 1608 C C . LYS A 1 204 ? 19.225 -9.428 -0.093 1.00 81.44 204 LYS A C 1
ATOM 1610 O O . LYS A 1 204 ? 18.362 -9.123 -0.906 1.00 81.44 204 LYS A O 1
ATOM 1615 N N . THR A 1 205 ? 19.239 -10.593 0.554 1.00 78.88 205 THR A N 1
ATOM 1616 C CA . THR A 1 205 ? 18.321 -11.709 0.248 1.00 78.88 205 THR A CA 1
ATOM 1617 C C . THR A 1 205 ? 16.848 -11.292 0.241 1.00 78.88 205 THR A C 1
ATOM 1619 O O . THR A 1 205 ? 16.097 -11.656 -0.649 1.00 78.88 205 THR A O 1
ATOM 1622 N N . ARG A 1 206 ? 16.431 -10.412 1.163 1.00 75.12 206 ARG A N 1
ATOM 1623 C CA . ARG A 1 206 ? 15.052 -9.876 1.208 1.00 75.12 206 ARG A CA 1
ATOM 1624 C C . ARG A 1 206 ? 14.652 -8.993 0.012 1.00 75.12 206 ARG A C 1
ATOM 1626 O O . ARG A 1 206 ? 13.511 -8.558 -0.056 1.00 75.12 206 ARG A O 1
ATOM 1633 N N . LEU A 1 207 ? 15.610 -8.603 -0.825 1.00 81.69 207 LEU A N 1
ATOM 1634 C CA . LEU A 1 207 ? 15.416 -7.747 -1.996 1.00 81.69 207 LEU A CA 1
ATOM 1635 C C . LEU A 1 207 ? 15.625 -8.506 -3.305 1.00 81.69 207 LEU A C 1
ATOM 1637 O O . LEU A 1 207 ? 15.460 -7.892 -4.361 1.00 81.69 207 LEU A O 1
ATOM 1641 N N . GLU A 1 208 ? 15.962 -9.798 -3.238 1.00 85.12 208 GLU A N 1
ATOM 1642 C CA . GLU A 1 208 ? 16.072 -10.662 -4.411 1.00 85.12 208 GLU A CA 1
ATOM 1643 C C . GLU A 1 208 ? 14.796 -10.576 -5.245 1.00 85.12 208 GLU A C 1
ATOM 1645 O O . GLU A 1 208 ? 13.690 -10.418 -4.721 1.00 85.12 208 GLU A O 1
ATOM 1650 N N . LEU A 1 209 ? 14.971 -10.579 -6.563 1.00 85.44 209 LEU A N 1
ATOM 1651 C CA . LEU A 1 209 ? 13.853 -10.520 -7.490 1.00 85.44 209 LEU A CA 1
ATOM 1652 C C . LEU A 1 209 ? 13.172 -11.884 -7.531 1.00 85.44 209 LEU A C 1
ATOM 1654 O O . LEU A 1 209 ? 13.845 -12.907 -7.628 1.00 85.44 209 LEU A O 1
ATOM 1658 N N . ALA A 1 210 ? 11.842 -11.892 -7.512 1.00 86.38 210 ALA A N 1
ATOM 1659 C CA . ALA A 1 210 ? 11.105 -13.094 -7.878 1.00 86.38 210 ALA A CA 1
ATOM 1660 C C . ALA A 1 210 ? 11.306 -13.407 -9.373 1.00 86.38 210 ALA A C 1
ATOM 1662 O O . ALA A 1 210 ? 11.595 -12.503 -10.159 1.00 86.38 210 ALA A O 1
ATOM 1663 N N . ASP A 1 211 ? 11.078 -14.656 -9.789 1.00 87.81 211 ASP A N 1
ATOM 1664 C CA . ASP A 1 211 ? 11.304 -15.095 -11.178 1.00 87.81 211 ASP A CA 1
ATOM 1665 C C . ASP A 1 211 ? 10.612 -14.182 -12.205 1.00 87.81 211 ASP A C 1
ATOM 1667 O O . ASP A 1 211 ? 11.238 -13.700 -13.148 1.00 87.81 211 ASP A O 1
ATOM 1671 N N . TYR A 1 212 ? 9.344 -13.829 -11.964 1.00 86.75 212 TYR A N 1
ATOM 1672 C CA . TYR A 1 212 ? 8.585 -12.931 -12.842 1.00 86.75 212 TYR A CA 1
ATOM 1673 C C . TYR A 1 212 ? 9.148 -11.495 -12.880 1.00 86.75 212 TYR A C 1
ATOM 1675 O O . TYR A 1 212 ? 9.011 -10.792 -13.881 1.00 86.75 212 TYR A O 1
ATOM 1683 N N . GLU A 1 213 ? 9.766 -11.023 -11.793 1.00 87.75 213 GLU A N 1
ATOM 1684 C CA . GLU A 1 213 ? 10.421 -9.711 -11.743 1.00 87.75 213 GLU A CA 1
ATOM 1685 C C . GLU A 1 213 ? 11.743 -9.738 -12.512 1.00 87.75 213 GLU A C 1
ATOM 1687 O O . GLU A 1 213 ? 12.051 -8.784 -13.226 1.00 87.75 213 GLU A O 1
ATOM 1692 N N . ALA A 1 214 ? 12.497 -10.837 -12.420 1.00 91.31 214 ALA A N 1
ATOM 1693 C CA . ALA A 1 214 ? 13.723 -11.042 -13.185 1.00 91.31 214 ALA A CA 1
ATOM 1694 C C . ALA A 1 214 ? 13.439 -11.134 -14.695 1.00 91.31 214 ALA A C 1
ATOM 1696 O O . ALA A 1 214 ? 14.125 -10.493 -15.496 1.00 91.31 214 ALA A O 1
ATOM 1697 N N . GLU A 1 215 ? 12.383 -11.850 -15.091 1.00 91.75 215 GLU A N 1
ATOM 1698 C CA . GLU A 1 215 ? 11.903 -11.884 -16.478 1.00 91.75 215 GLU A CA 1
ATOM 1699 C C . GLU A 1 215 ? 11.501 -10.488 -16.976 1.00 91.75 215 GLU A C 1
ATOM 1701 O O . GLU A 1 215 ? 11.880 -10.078 -18.079 1.00 91.75 215 GLU A O 1
ATOM 1706 N N . ASN A 1 216 ? 10.785 -9.719 -16.149 1.00 90.12 216 ASN A N 1
ATOM 1707 C CA . ASN A 1 216 ? 10.426 -8.340 -16.471 1.00 90.12 216 ASN A CA 1
ATOM 1708 C C . ASN A 1 216 ? 11.655 -7.438 -16.602 1.00 90.12 216 ASN A C 1
ATOM 1710 O O . ASN A 1 216 ? 11.713 -6.648 -17.543 1.00 90.12 216 ASN A O 1
ATOM 1714 N N . LEU A 1 217 ? 12.650 -7.570 -15.722 1.00 92.12 217 LEU A N 1
ATOM 1715 C CA . LEU A 1 217 ? 13.905 -6.828 -15.825 1.00 92.12 217 LEU A CA 1
ATOM 1716 C C . LEU A 1 217 ? 14.624 -7.145 -17.139 1.00 92.12 217 LEU A C 1
ATOM 1718 O O . LEU A 1 217 ? 15.011 -6.226 -17.857 1.00 92.12 217 LEU A O 1
ATOM 1722 N N . ALA A 1 218 ? 14.731 -8.424 -17.502 1.00 94.62 218 ALA A N 1
ATOM 1723 C CA . ALA A 1 218 ? 15.331 -8.843 -18.766 1.00 94.62 218 ALA A CA 1
ATOM 1724 C C . ALA A 1 218 ? 14.564 -8.287 -19.982 1.00 94.62 218 ALA A C 1
ATOM 1726 O O . ALA A 1 218 ? 15.169 -7.878 -20.978 1.00 94.62 218 ALA A O 1
ATOM 1727 N N . ARG A 1 219 ? 13.228 -8.228 -19.911 1.00 94.06 219 ARG A N 1
ATOM 1728 C CA . ARG A 1 219 ? 12.393 -7.592 -20.943 1.00 94.06 219 ARG A CA 1
ATOM 1729 C C . ARG A 1 219 ? 12.653 -6.086 -21.029 1.00 94.06 219 ARG A C 1
ATOM 1731 O O . ARG A 1 219 ? 12.799 -5.566 -22.133 1.00 94.06 219 ARG A O 1
ATOM 1738 N N . LEU A 1 220 ? 12.731 -5.393 -19.894 1.00 93.12 220 LEU A N 1
ATOM 1739 C CA . LEU A 1 220 ? 12.983 -3.948 -19.822 1.00 93.12 220 LEU A CA 1
ATOM 1740 C C . LEU A 1 220 ? 14.394 -3.589 -20.299 1.00 93.12 220 LEU A C 1
ATOM 1742 O O . LEU A 1 220 ? 14.554 -2.611 -21.022 1.00 93.12 220 LEU A O 1
ATOM 1746 N N . GLN A 1 221 ? 15.396 -4.413 -19.988 1.00 94.19 221 GLN A N 1
ATOM 1747 C CA . GLN A 1 221 ? 16.757 -4.286 -20.517 1.00 94.19 221 GLN A CA 1
ATOM 1748 C C . GLN A 1 221 ? 16.784 -4.345 -22.043 1.00 94.19 221 GLN A C 1
ATOM 1750 O O . GLN A 1 221 ? 17.442 -3.528 -22.683 1.00 94.19 221 GLN A O 1
ATOM 1755 N N . LYS A 1 222 ? 16.031 -5.277 -22.642 1.00 94.94 222 LYS A N 1
ATOM 1756 C CA . LYS A 1 222 ? 15.890 -5.358 -24.103 1.00 94.94 222 LYS A CA 1
ATOM 1757 C C . LYS A 1 222 ? 15.152 -4.140 -24.662 1.00 94.94 222 LYS A C 1
ATOM 1759 O O . LYS A 1 222 ? 15.598 -3.567 -25.652 1.00 94.94 222 LYS A O 1
ATOM 1764 N N . LEU A 1 223 ? 14.057 -3.732 -24.018 1.00 93.25 223 LEU A N 1
ATOM 1765 C CA . LEU A 1 223 ? 13.231 -2.600 -24.446 1.00 93.25 223 LEU A CA 1
ATOM 1766 C C . LEU A 1 223 ? 13.998 -1.268 -24.406 1.00 93.25 223 LEU A C 1
ATOM 17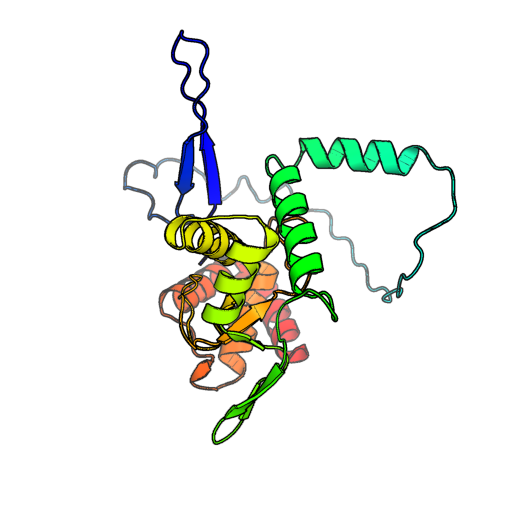68 O O . LEU A 1 223 ? 13.867 -0.449 -25.311 1.00 93.25 223 LEU A O 1
ATOM 1772 N N . PHE A 1 224 ? 14.835 -1.068 -23.387 1.00 94.06 224 PHE A N 1
ATOM 1773 C CA . PHE A 1 224 ? 15.603 0.157 -23.165 1.00 94.06 224 PHE A CA 1
ATOM 1774 C C . PHE A 1 224 ? 17.103 -0.012 -23.406 1.00 94.06 224 PHE A C 1
ATOM 1776 O O . PHE A 1 224 ? 17.896 0.735 -22.838 1.00 94.06 224 PHE A O 1
ATOM 1783 N N . ALA A 1 225 ? 17.514 -0.934 -24.283 1.00 94.38 225 ALA A N 1
ATOM 1784 C CA . ALA A 1 225 ? 18.926 -1.274 -24.490 1.00 94.38 225 ALA A CA 1
ATOM 1785 C C . ALA A 1 225 ? 19.828 -0.049 -24.748 1.00 94.38 225 ALA A C 1
ATOM 1787 O O . ALA A 1 225 ? 20.933 0.032 -24.225 1.00 94.38 225 ALA A O 1
ATOM 1788 N N . ARG A 1 226 ? 19.337 0.953 -25.496 1.00 93.50 226 ARG A N 1
ATOM 1789 C CA . ARG A 1 226 ? 20.088 2.190 -25.801 1.00 93.50 226 ARG A CA 1
ATOM 1790 C C . ARG A 1 226 ? 20.173 3.185 -24.637 1.00 93.50 226 ARG A C 1
ATOM 1792 O O . ARG A 1 226 ? 21.008 4.079 -24.675 1.00 93.50 226 ARG A O 1
ATOM 1799 N N . LYS A 1 227 ? 19.287 3.072 -23.645 1.00 92.56 227 LYS A N 1
ATOM 1800 C CA . LYS A 1 227 ? 19.209 3.956 -22.467 1.00 92.56 227 LYS A CA 1
ATOM 1801 C C . LYS A 1 227 ? 19.621 3.246 -21.172 1.00 92.56 227 LYS A C 1
ATOM 1803 O O . LYS A 1 227 ? 19.555 3.855 -20.109 1.00 92.56 227 LYS A O 1
ATOM 1808 N N . TRP A 1 228 ? 20.034 1.980 -21.254 1.00 94.00 228 TRP A N 1
ATOM 1809 C CA . TRP A 1 228 ? 20.265 1.132 -20.088 1.00 94.00 228 TRP A CA 1
ATOM 1810 C C . TRP A 1 228 ? 21.320 1.703 -19.134 1.00 94.00 228 TRP A C 1
ATOM 1812 O O . TRP A 1 228 ? 21.091 1.730 -17.931 1.00 94.00 228 TRP A O 1
ATOM 1822 N N . GLU A 1 229 ? 22.416 2.246 -19.668 1.00 93.44 229 GLU A N 1
ATOM 1823 C CA . GLU A 1 229 ? 23.459 2.904 -18.867 1.00 93.44 229 GLU A CA 1
ATOM 1824 C C . GLU A 1 229 ? 22.897 4.043 -17.999 1.00 93.44 229 GLU A C 1
ATOM 1826 O O . GLU A 1 229 ? 23.223 4.144 -16.821 1.00 93.44 229 GLU A O 1
ATOM 1831 N N . PHE A 1 230 ? 21.976 4.858 -18.528 1.00 93.31 230 PHE A N 1
ATOM 1832 C CA . PHE A 1 230 ? 21.346 5.931 -17.750 1.00 93.31 230 PHE A CA 1
ATOM 1833 C C . PHE A 1 230 ? 20.433 5.391 -16.646 1.00 93.31 230 PHE A C 1
ATOM 1835 O O . PHE A 1 230 ? 20.440 5.918 -15.536 1.00 93.31 230 PHE A O 1
ATOM 1842 N N . ILE A 1 231 ? 19.676 4.327 -16.934 1.00 88.56 231 ILE A N 1
ATOM 1843 C CA . ILE A 1 231 ? 18.823 3.645 -15.947 1.00 88.56 231 ILE A CA 1
ATOM 1844 C C . ILE A 1 231 ? 19.684 3.075 -14.816 1.00 88.56 231 ILE A C 1
ATOM 1846 O O . ILE A 1 231 ? 19.348 3.234 -13.643 1.00 88.56 231 ILE A O 1
ATOM 1850 N N . TYR A 1 232 ? 20.812 2.451 -15.159 1.00 92.25 232 TYR A N 1
ATOM 1851 C CA . TYR A 1 232 ? 21.755 1.905 -14.190 1.00 92.25 232 TYR A CA 1
ATOM 1852 C C . TYR A 1 232 ? 22.386 3.005 -13.326 1.00 92.25 232 TYR A C 1
ATOM 1854 O O . TYR A 1 232 ? 22.364 2.904 -12.102 1.00 92.25 232 TYR A O 1
ATOM 1862 N N . MET A 1 233 ? 22.869 4.094 -13.933 1.00 92.38 233 MET A N 1
ATOM 1863 C CA . MET A 1 233 ? 23.410 5.242 -13.192 1.00 92.38 233 MET A CA 1
ATOM 1864 C C . MET A 1 233 ? 22.370 5.866 -12.252 1.00 92.38 233 MET A C 1
ATOM 1866 O O . MET A 1 233 ? 22.682 6.215 -11.114 1.00 92.38 233 MET A O 1
ATOM 1870 N N . GLN A 1 234 ? 21.120 5.999 -12.705 1.00 89.06 234 GLN A N 1
ATOM 1871 C CA . GLN A 1 234 ? 20.031 6.506 -11.873 1.00 89.06 234 GLN A CA 1
ATOM 1872 C C . GLN A 1 234 ? 19.726 5.558 -10.709 1.00 89.06 234 GLN A C 1
ATOM 1874 O O . GLN A 1 234 ? 19.469 6.022 -9.599 1.00 89.06 234 GLN A O 1
ATOM 1879 N N . ALA A 1 235 ? 19.762 4.245 -10.945 1.00 88.44 235 ALA A N 1
ATOM 1880 C CA . ALA A 1 235 ? 19.612 3.252 -9.893 1.00 88.44 235 ALA A CA 1
ATOM 1881 C C . ALA A 1 235 ? 20.725 3.389 -8.848 1.00 88.44 235 ALA A C 1
ATOM 1883 O O . ALA A 1 235 ? 20.420 3.526 -7.664 1.00 88.44 235 ALA A O 1
ATOM 1884 N N . GLU A 1 236 ? 21.984 3.432 -9.284 1.00 88.75 236 GLU A N 1
ATOM 1885 C CA . GLU A 1 236 ? 23.159 3.587 -8.421 1.00 88.75 236 GLU A CA 1
ATOM 1886 C C . GLU A 1 236 ? 23.084 4.847 -7.551 1.00 88.75 236 GLU A C 1
ATOM 1888 O O . GLU A 1 236 ? 23.294 4.777 -6.342 1.00 88.75 236 GLU A O 1
ATOM 1893 N N . ALA A 1 237 ? 22.703 5.985 -8.138 1.00 87.69 237 ALA A N 1
ATOM 1894 C CA . ALA A 1 237 ? 22.605 7.263 -7.434 1.00 87.69 237 ALA A CA 1
ATOM 1895 C C . ALA A 1 237 ? 21.522 7.301 -6.334 1.00 87.69 237 ALA A C 1
ATOM 1897 O O . ALA A 1 237 ? 21.517 8.220 -5.515 1.00 87.69 237 ALA A O 1
ATOM 1898 N N . GLN A 1 238 ? 20.587 6.345 -6.321 1.00 79.62 238 GLN A N 1
ATOM 1899 C CA . GLN A 1 238 ? 19.479 6.283 -5.362 1.00 79.62 238 GLN A CA 1
ATOM 1900 C C . GLN A 1 238 ? 19.587 5.118 -4.356 1.00 79.62 238 GLN A C 1
ATOM 1902 O O . GLN A 1 238 ? 18.576 4.780 -3.717 1.00 79.62 238 GLN A O 1
ATOM 1907 N N . ILE A 1 239 ? 20.741 4.445 -4.281 1.00 74.50 239 ILE A N 1
ATOM 1908 C CA . ILE A 1 239 ? 21.051 3.413 -3.271 1.00 74.50 239 ILE A CA 1
ATOM 1909 C C . ILE A 1 239 ? 21.516 4.081 -1.980 1.00 74.50 239 ILE A C 1
ATOM 1911 O O . ILE A 1 239 ? 20.999 3.660 -0.918 1.00 74.50 239 ILE A O 1
#